Protein AF-A0A7V0IF83-F1 (afdb_monomer)

Mean predicted aligned error: 13.27 Å

Structure (mmCIF, N/CA/C/O backbone):
data_AF-A0A7V0IF83-F1
#
_entry.id   AF-A0A7V0IF83-F1
#
loop_
_atom_site.group_PDB
_atom_site.id
_atom_site.type_symbol
_atom_site.label_atom_id
_atom_site.label_alt_id
_atom_site.label_comp_id
_atom_site.label_asym_id
_atom_site.label_entity_id
_atom_site.label_seq_id
_atom_site.pdbx_PDB_ins_code
_atom_site.Cartn_x
_atom_site.Cartn_y
_atom_site.Cartn_z
_atom_site.occupancy
_atom_site.B_iso_or_equiv
_atom_site.auth_seq_id
_atom_site.auth_comp_id
_atom_site.auth_asym_id
_atom_site.auth_atom_id
_atom_site.pdbx_PDB_model_num
ATOM 1 N N . MET A 1 1 ? 9.544 -31.394 -18.512 1.00 28.53 1 MET A N 1
ATOM 2 C CA . MET A 1 1 ? 10.836 -30.844 -18.973 1.00 28.53 1 MET A CA 1
ATOM 3 C C . MET A 1 1 ? 10.888 -29.385 -18.530 1.00 28.53 1 MET A C 1
ATOM 5 O O . MET A 1 1 ? 10.180 -28.566 -19.096 1.00 28.53 1 MET A O 1
ATOM 9 N N . LYS A 1 2 ? 11.571 -29.088 -17.414 1.00 25.12 2 LYS A N 1
ATOM 10 C CA . LYS A 1 2 ? 11.711 -27.722 -16.884 1.00 25.12 2 LYS A CA 1
ATOM 11 C C . LYS A 1 2 ? 12.786 -27.019 -17.708 1.00 25.12 2 LYS A C 1
ATOM 13 O O . LYS A 1 2 ? 13.953 -27.377 -17.592 1.00 25.12 2 LYS A O 1
ATOM 18 N N . VAL A 1 3 ? 12.396 -26.066 -18.548 1.00 24.50 3 VAL A N 1
ATOM 19 C CA . VAL A 1 3 ? 13.350 -25.134 -19.155 1.00 24.50 3 VAL A CA 1
ATOM 20 C C . VAL A 1 3 ? 13.770 -24.184 -18.041 1.00 24.50 3 VAL A C 1
ATOM 22 O O . VAL A 1 3 ? 13.082 -23.216 -17.737 1.00 24.50 3 VAL A O 1
ATOM 25 N N . VAL A 1 4 ? 14.857 -24.526 -17.355 1.00 30.61 4 VAL A N 1
ATOM 26 C CA . VAL A 1 4 ? 15.566 -23.572 -16.509 1.00 30.61 4 VAL A CA 1
ATOM 27 C C . VAL A 1 4 ? 16.247 -22.622 -17.484 1.00 30.61 4 VAL A C 1
ATOM 29 O O . VAL A 1 4 ? 17.237 -22.991 -18.112 1.00 30.61 4 VAL A O 1
ATOM 32 N N . VAL A 1 5 ? 15.682 -21.428 -17.667 1.00 35.94 5 VAL A N 1
ATOM 33 C CA . VAL A 1 5 ? 16.400 -20.329 -18.315 1.00 35.94 5 VAL A CA 1
ATOM 34 C C . VAL A 1 5 ? 17.508 -19.938 -17.345 1.00 35.94 5 VAL A C 1
ATOM 36 O O . VAL A 1 5 ? 17.325 -19.102 -16.464 1.00 35.94 5 VAL A O 1
ATOM 39 N N . PHE A 1 6 ? 18.652 -20.611 -17.454 1.00 35.38 6 PHE A N 1
ATOM 40 C CA . PHE A 1 6 ? 19.892 -20.073 -16.930 1.00 35.38 6 PHE A CA 1
ATOM 41 C C . PHE A 1 6 ? 20.142 -18.785 -17.714 1.00 35.38 6 PHE A C 1
ATOM 43 O O . PHE A 1 6 ? 20.623 -18.820 -18.844 1.00 35.38 6 PHE A O 1
ATOM 50 N N . LEU A 1 7 ? 19.823 -17.641 -17.107 1.00 41.94 7 LEU A N 1
ATOM 51 C CA . LEU A 1 7 ? 20.503 -16.382 -17.396 1.00 41.94 7 LEU A CA 1
ATOM 52 C C . LEU A 1 7 ? 21.960 -16.558 -16.938 1.00 41.94 7 LEU A C 1
ATOM 54 O O . LEU A 1 7 ? 22.396 -16.025 -15.924 1.00 41.94 7 LEU A O 1
ATOM 58 N N . SER A 1 8 ? 22.702 -17.391 -17.670 1.00 36.06 8 SER A N 1
ATOM 59 C CA . SER A 1 8 ? 24.153 -17.416 -17.641 1.00 36.06 8 SER A CA 1
ATOM 60 C C . SER A 1 8 ? 24.598 -16.107 -18.274 1.00 36.06 8 SER A C 1
ATOM 62 O O . SER A 1 8 ? 24.817 -16.013 -19.479 1.00 36.06 8 SER A O 1
ATOM 64 N N . VAL A 1 9 ? 24.666 -15.057 -17.458 1.00 40.03 9 VAL A N 1
ATOM 65 C CA . VAL A 1 9 ? 25.383 -13.831 -17.801 1.00 40.03 9 VAL A CA 1
ATOM 66 C C . VAL A 1 9 ? 26.870 -14.144 -17.627 1.00 40.03 9 VAL A C 1
ATOM 68 O O . VAL A 1 9 ? 27.528 -13.674 -16.706 1.00 40.03 9 VAL A O 1
ATOM 71 N N . CYS A 1 10 ? 27.393 -15.017 -18.487 1.00 33.25 10 CYS A N 1
ATOM 72 C CA . CYS A 1 10 ? 28.823 -15.108 -18.721 1.00 33.25 10 CYS A CA 1
ATOM 73 C C . CYS A 1 10 ? 29.144 -14.113 -19.829 1.00 33.25 10 CYS A C 1
ATOM 75 O O . CYS A 1 10 ? 28.674 -14.235 -20.957 1.00 33.25 10 CYS A O 1
ATOM 77 N N . ALA A 1 11 ? 29.921 -13.100 -19.462 1.00 43.00 11 ALA A N 1
ATOM 78 C CA . ALA A 1 11 ? 30.483 -12.106 -20.352 1.00 43.00 11 ALA A CA 1
ATOM 79 C C . ALA A 1 11 ? 31.221 -12.769 -21.530 1.00 43.00 11 ALA A C 1
ATOM 81 O O . ALA A 1 11 ? 32.350 -13.224 -21.374 1.00 43.00 11 ALA A O 1
ATOM 82 N N . ALA A 1 12 ? 30.582 -12.813 -22.699 1.00 34.22 12 ALA A N 1
ATOM 83 C CA . ALA A 1 12 ? 31.220 -12.945 -24.006 1.00 34.22 12 ALA A CA 1
ATOM 84 C C . ALA A 1 12 ? 30.182 -12.629 -25.098 1.00 34.22 12 ALA A C 1
ATOM 86 O O . ALA A 1 12 ? 29.316 -13.446 -25.389 1.00 34.22 12 ALA A O 1
ATOM 87 N N . GLY A 1 13 ? 30.274 -11.434 -25.687 1.00 39.00 13 GLY A N 1
ATOM 88 C CA . GLY A 1 13 ? 29.457 -11.002 -26.826 1.00 39.00 13 GLY A CA 1
ATOM 89 C C . GLY A 1 13 ? 28.309 -10.073 -26.433 1.00 39.00 13 GLY A C 1
ATOM 90 O O . GLY A 1 13 ? 27.301 -10.499 -25.883 1.00 39.00 13 GLY A O 1
ATOM 91 N N . ALA A 1 14 ? 28.446 -8.783 -26.744 1.00 45.47 14 ALA A N 1
ATOM 92 C CA . ALA A 1 14 ? 27.400 -7.766 -26.614 1.00 45.47 14 ALA A CA 1
ATOM 93 C C . ALA A 1 14 ? 26.303 -7.926 -27.691 1.00 45.47 14 ALA A C 1
ATOM 95 O O . ALA A 1 14 ? 25.899 -6.951 -28.325 1.00 45.47 14 ALA A O 1
ATOM 96 N N . GLU A 1 15 ? 25.847 -9.153 -27.931 1.00 52.56 15 GLU A N 1
ATOM 97 C CA . GLU A 1 15 ? 24.862 -9.464 -28.960 1.00 52.56 15 GLU A CA 1
ATOM 98 C C . GLU A 1 15 ? 23.450 -9.360 -28.369 1.00 52.56 15 GLU A C 1
ATOM 100 O O . GLU A 1 15 ? 23.027 -10.171 -27.553 1.00 52.56 15 GLU A O 1
ATOM 105 N N . ASN A 1 16 ? 22.751 -8.287 -28.752 1.00 64.62 16 ASN A N 1
ATOM 106 C CA . ASN A 1 16 ? 21.296 -8.106 -28.701 1.00 64.62 16 ASN A CA 1
ATOM 107 C C . ASN A 1 16 ? 20.565 -8.690 -27.478 1.00 64.62 16 ASN A C 1
ATOM 109 O O . ASN A 1 16 ? 19.748 -9.603 -27.597 1.00 64.62 16 ASN A O 1
ATOM 113 N N . PHE A 1 17 ? 20.792 -8.104 -26.298 1.00 77.69 17 PHE A N 1
ATOM 114 C CA . PHE A 1 17 ? 19.953 -8.379 -25.132 1.00 77.69 17 PHE A CA 1
ATOM 115 C C . PHE A 1 17 ? 18.547 -7.794 -25.350 1.00 77.69 17 PHE A C 1
ATOM 117 O O . PHE A 1 17 ? 18.349 -6.578 -25.290 1.00 77.69 17 PHE A O 1
ATOM 124 N N . ALA A 1 18 ? 17.574 -8.664 -25.621 1.00 89.06 18 ALA A N 1
ATOM 125 C CA . ALA A 1 18 ? 16.168 -8.286 -25.673 1.00 89.06 18 ALA A CA 1
ATOM 126 C C . ALA A 1 18 ? 15.645 -8.044 -24.243 1.00 89.06 18 ALA A C 1
ATOM 128 O O . ALA A 1 18 ? 15.861 -8.896 -23.377 1.00 89.06 18 ALA A O 1
ATOM 129 N N . PRO A 1 19 ? 14.939 -6.931 -23.975 1.00 93.19 19 PRO A N 1
ATOM 130 C CA . PRO A 1 19 ? 14.326 -6.676 -22.679 1.00 93.19 19 PRO A CA 1
ATOM 131 C C . PRO A 1 19 ? 13.406 -7.819 -22.267 1.00 93.19 19 PRO A C 1
ATOM 133 O O . PRO A 1 19 ? 12.608 -8.304 -23.075 1.00 93.19 19 PRO A O 1
ATOM 136 N N . VAL A 1 20 ? 13.496 -8.211 -20.998 1.00 93.38 20 VAL A N 1
ATOM 137 C CA . VAL A 1 20 ? 12.692 -9.295 -20.427 1.00 93.38 20 VAL A CA 1
ATOM 138 C C . VAL A 1 20 ? 11.704 -8.723 -19.427 1.00 93.38 20 VAL A C 1
ATOM 140 O O . VAL A 1 20 ? 12.062 -7.948 -18.540 1.00 93.38 20 VAL A O 1
ATOM 143 N N . VAL A 1 21 ? 10.448 -9.129 -19.540 1.00 93.81 21 VAL A N 1
ATOM 144 C CA . VAL A 1 21 ? 9.395 -8.731 -18.612 1.00 93.81 21 VAL A CA 1
ATOM 145 C C . VAL A 1 21 ? 9.561 -9.477 -17.292 1.00 93.81 21 VAL A C 1
ATOM 147 O O . VAL A 1 21 ? 9.519 -10.703 -17.256 1.00 93.81 21 VAL A O 1
ATOM 150 N N . LEU A 1 22 ? 9.724 -8.748 -16.189 1.00 93.06 22 LEU A N 1
ATOM 151 C CA . LEU A 1 22 ? 9.813 -9.339 -14.851 1.00 93.06 22 LEU A CA 1
ATOM 152 C C . LEU A 1 22 ? 8.433 -9.453 -14.201 1.00 93.06 22 LEU A C 1
ATOM 154 O O . LEU A 1 22 ? 8.104 -10.484 -13.625 1.00 93.06 22 LEU A O 1
ATOM 158 N N . TYR A 1 23 ? 7.625 -8.397 -14.298 1.00 93.19 23 TYR A N 1
ATOM 159 C CA . TYR A 1 23 ? 6.313 -8.305 -13.658 1.00 93.19 23 TYR A CA 1
ATOM 160 C C . TYR A 1 23 ? 5.395 -7.377 -14.450 1.00 93.19 23 TYR A C 1
ATOM 162 O O . TYR A 1 23 ? 5.796 -6.252 -14.741 1.00 93.19 23 TYR A O 1
ATOM 170 N N . SER A 1 24 ? 4.187 -7.832 -14.792 1.00 92.75 24 SER A N 1
ATOM 171 C CA . SER A 1 24 ? 3.309 -7.155 -15.762 1.00 92.75 24 SER A CA 1
ATOM 172 C C . SER A 1 24 ? 1.817 -7.540 -15.665 1.00 92.75 24 SER A C 1
ATOM 174 O O . SER A 1 24 ? 1.199 -7.798 -16.696 1.00 92.75 24 SER A O 1
ATOM 176 N N . PRO A 1 25 ? 1.202 -7.600 -14.471 1.00 87.81 25 PRO A N 1
ATOM 177 C CA . PRO A 1 25 ? -0.124 -8.212 -14.282 1.00 87.81 25 PRO A CA 1
ATOM 178 C C . PRO A 1 25 ? -1.219 -7.636 -15.199 1.00 87.81 25 PRO A C 1
ATOM 180 O O . PRO A 1 25 ? -2.032 -8.390 -15.723 1.00 87.81 25 PRO A O 1
ATOM 183 N N . ASP A 1 26 ? -1.182 -6.323 -15.447 1.00 91.75 26 ASP A N 1
ATOM 184 C CA . ASP A 1 26 ? -2.190 -5.585 -16.218 1.00 91.75 26 ASP A CA 1
ATOM 185 C C . ASP A 1 26 ? -1.603 -4.893 -17.470 1.00 91.75 26 ASP A C 1
ATOM 187 O O . ASP A 1 26 ? -2.240 -4.011 -18.052 1.00 91.75 26 ASP A O 1
ATOM 191 N N . ALA A 1 27 ? -0.375 -5.228 -17.883 1.00 95.25 27 ALA A N 1
ATOM 192 C CA . ALA A 1 27 ? 0.264 -4.569 -19.024 1.00 95.25 27 ALA A CA 1
ATOM 193 C C . ALA A 1 27 ? -0.136 -5.211 -20.361 1.00 95.25 27 ALA A C 1
ATOM 195 O O . ALA A 1 27 ? -0.342 -6.424 -20.466 1.00 95.25 27 ALA A O 1
ATOM 196 N N . ARG A 1 28 ? -0.219 -4.389 -21.407 1.00 96.31 28 ARG A N 1
ATOM 197 C CA . ARG A 1 28 ? -0.543 -4.817 -22.772 1.00 96.31 28 ARG A CA 1
ATOM 198 C C . ARG A 1 28 ? 0.526 -4.356 -23.742 1.00 96.31 28 ARG A C 1
ATOM 200 O O . ARG A 1 28 ? 1.074 -3.268 -23.586 1.00 96.31 28 ARG A O 1
ATOM 207 N N . ILE A 1 29 ? 0.779 -5.182 -24.746 1.00 96.38 29 ILE A N 1
ATOM 208 C CA . ILE A 1 29 ? 1.692 -4.903 -25.849 1.00 96.38 29 ILE A CA 1
ATOM 209 C C . ILE A 1 29 ? 0.908 -4.888 -27.161 1.00 96.38 29 ILE A C 1
ATOM 211 O O . ILE A 1 29 ? 0.091 -5.778 -27.414 1.00 96.38 29 ILE A O 1
ATOM 215 N N . THR A 1 30 ? 1.168 -3.869 -27.972 1.00 95.06 30 THR A N 1
ATOM 216 C CA . THR A 1 30 ? 0.560 -3.630 -29.277 1.00 95.06 30 THR A CA 1
ATOM 217 C C . THR A 1 30 ? 1.652 -3.634 -30.340 1.00 95.06 30 THR A C 1
ATOM 219 O O . THR A 1 30 ? 2.610 -2.861 -30.262 1.00 95.06 30 THR A O 1
ATOM 222 N N . SER A 1 31 ? 1.508 -4.513 -31.331 1.00 90.25 31 SER A N 1
ATOM 223 C CA . SER A 1 31 ? 2.384 -4.600 -32.502 1.00 90.25 31 SER A CA 1
ATOM 224 C C . SER A 1 31 ? 1.523 -4.624 -33.764 1.00 90.25 31 SER A C 1
ATOM 226 O O . SER A 1 31 ? 0.763 -5.570 -33.990 1.00 90.25 31 SER A O 1
ATOM 228 N N . GLY A 1 32 ? 1.578 -3.545 -34.549 1.00 87.38 32 GLY A N 1
ATOM 229 C CA . GLY A 1 32 ? 0.638 -3.316 -35.648 1.00 87.38 32 GLY A CA 1
ATOM 230 C C . GLY A 1 32 ? -0.807 -3.267 -35.140 1.00 87.38 32 GLY A C 1
ATOM 231 O O . GLY A 1 32 ? -1.126 -2.498 -34.237 1.00 87.38 32 GLY A O 1
ATOM 232 N N . GLU A 1 33 ? -1.672 -4.117 -35.692 1.00 89.12 33 GLU A N 1
ATOM 233 C CA . GLU A 1 33 ? -3.087 -4.218 -35.297 1.00 89.12 33 GLU A CA 1
ATOM 234 C C . GLU A 1 33 ? -3.330 -5.176 -34.116 1.00 89.12 33 GLU A C 1
ATOM 236 O O . GLU A 1 33 ? -4.433 -5.246 -33.571 1.00 89.12 33 GLU A O 1
ATOM 241 N N . PHE A 1 34 ? -2.308 -5.921 -33.682 1.00 90.12 34 PHE A N 1
ATOM 242 C CA . PHE A 1 34 ? -2.457 -6.949 -32.658 1.00 90.12 34 PHE A CA 1
ATOM 243 C C . PHE A 1 34 ? -2.140 -6.399 -31.269 1.00 90.12 34 PHE A C 1
ATOM 245 O O . PHE A 1 34 ? -1.018 -5.976 -31.000 1.00 90.12 34 PHE A O 1
ATOM 252 N N . THR A 1 35 ? -3.118 -6.472 -30.362 1.00 94.75 35 THR A N 1
ATOM 253 C CA . THR A 1 35 ? -2.940 -6.177 -28.931 1.00 94.75 35 THR A CA 1
ATOM 254 C C . THR A 1 35 ? -3.058 -7.460 -28.117 1.00 94.75 35 THR A C 1
ATOM 256 O O . THR A 1 35 ? -4.049 -8.181 -28.239 1.00 94.75 35 THR A O 1
ATOM 259 N N . ARG A 1 36 ? -2.090 -7.734 -27.237 1.00 94.81 36 ARG A N 1
ATOM 260 C CA . ARG A 1 36 ? -2.132 -8.886 -26.319 1.00 94.81 36 ARG A CA 1
ATOM 261 C C . ARG A 1 36 ? -1.660 -8.513 -24.908 1.00 94.81 36 ARG A C 1
ATOM 263 O O . ARG A 1 36 ? -0.924 -7.535 -24.760 1.00 94.81 36 ARG A O 1
ATOM 270 N N . PRO A 1 37 ? -2.050 -9.263 -23.861 1.00 94.31 37 PRO A N 1
ATOM 271 C CA . PRO A 1 37 ? -1.442 -9.110 -22.543 1.00 94.31 37 PRO A CA 1
ATOM 272 C C . PRO A 1 37 ? 0.049 -9.466 -22.590 1.00 94.31 37 PRO A C 1
ATOM 274 O O . PRO A 1 37 ? 0.475 -10.334 -23.362 1.00 94.31 37 PRO A O 1
ATOM 277 N N . LEU A 1 38 ? 0.827 -8.779 -21.759 1.00 92.19 38 LEU A N 1
ATOM 278 C CA . LEU A 1 38 ? 2.257 -9.005 -21.598 1.00 92.19 38 LEU A CA 1
ATOM 279 C C . LEU A 1 38 ? 2.481 -9.899 -20.375 1.00 92.19 38 LEU A C 1
ATOM 281 O O . LEU A 1 38 ? 2.050 -9.549 -19.276 1.00 92.19 38 LEU A O 1
ATOM 285 N N . ALA A 1 39 ? 3.117 -11.056 -20.555 1.00 89.38 39 ALA A N 1
ATOM 286 C CA . ALA A 1 39 ? 3.324 -12.019 -19.476 1.00 89.38 39 ALA A CA 1
ATOM 287 C C . ALA A 1 39 ? 4.746 -11.926 -18.890 1.00 89.38 39 ALA A C 1
ATOM 289 O O . ALA A 1 39 ? 5.681 -11.545 -19.596 1.00 89.38 39 ALA A O 1
ATOM 290 N N . PRO A 1 40 ? 4.952 -12.321 -17.619 1.00 88.50 40 PRO A N 1
ATOM 291 C CA . PRO A 1 40 ? 6.292 -12.502 -17.072 1.00 88.50 40 PRO A CA 1
ATOM 292 C C . PRO A 1 40 ? 7.135 -13.456 -17.929 1.00 88.50 40 PRO A C 1
ATOM 294 O O . PRO A 1 40 ? 6.634 -14.465 -18.433 1.00 88.50 40 PRO A O 1
ATOM 297 N N . ALA A 1 41 ? 8.423 -13.137 -18.044 1.00 87.12 41 ALA A N 1
ATOM 298 C CA . ALA A 1 41 ? 9.416 -13.765 -18.913 1.00 87.12 41 ALA A CA 1
ATOM 299 C C . ALA A 1 41 ? 9.197 -13.585 -20.428 1.00 87.12 41 ALA A C 1
ATOM 301 O O . ALA A 1 41 ? 9.980 -14.131 -21.207 1.00 87.12 41 ALA A O 1
ATOM 302 N N . ASP A 1 42 ? 8.199 -12.807 -20.868 1.00 90.00 42 ASP A N 1
ATOM 303 C CA . ASP A 1 42 ? 8.121 -12.401 -22.273 1.00 90.00 42 ASP A CA 1
ATOM 304 C C . ASP A 1 42 ? 9.355 -11.561 -22.638 1.00 90.00 42 ASP A C 1
ATOM 306 O O . ASP A 1 42 ? 9.746 -10.645 -21.908 1.00 90.00 42 ASP A O 1
ATOM 310 N N . THR A 1 43 ? 9.960 -11.865 -23.784 1.00 91.81 43 THR A N 1
ATOM 311 C CA . THR A 1 43 ? 10.981 -11.025 -24.411 1.00 91.81 43 THR A CA 1
ATOM 312 C C . THR A 1 43 ? 10.321 -10.036 -25.360 1.00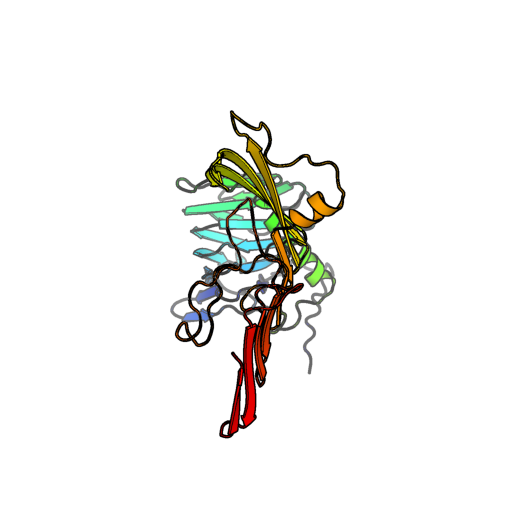 91.81 43 THR A C 1
ATOM 314 O O . THR A 1 43 ? 9.336 -10.353 -26.033 1.00 91.81 43 THR A O 1
ATOM 317 N N . ILE A 1 44 ? 10.867 -8.824 -25.431 1.00 90.12 44 ILE A N 1
ATOM 318 C CA . ILE A 1 44 ? 10.425 -7.817 -26.395 1.00 90.12 44 ILE A CA 1
ATOM 319 C C . ILE A 1 44 ? 11.455 -7.778 -27.523 1.00 90.12 44 ILE A C 1
ATOM 321 O O . ILE A 1 44 ? 12.542 -7.232 -27.351 1.00 90.12 44 ILE A O 1
ATOM 325 N N . SER A 1 45 ? 11.143 -8.431 -28.645 1.00 80.62 45 SER A N 1
ATOM 326 C CA . SER A 1 45 ? 12.063 -8.601 -29.781 1.00 80.62 45 SER A CA 1
ATOM 327 C C . SER A 1 45 ? 11.900 -7.542 -30.870 1.00 80.62 45 SER A C 1
ATOM 329 O O . SER A 1 45 ? 12.872 -7.224 -31.553 1.00 80.62 45 SER A O 1
ATOM 331 N N . ASP A 1 46 ? 10.702 -6.970 -30.991 1.00 81.25 46 ASP A N 1
ATOM 332 C CA . ASP A 1 46 ? 10.324 -6.057 -32.069 1.00 81.25 46 ASP A CA 1
ATOM 333 C C . ASP A 1 46 ? 9.898 -4.692 -31.526 1.00 81.25 46 ASP A C 1
ATOM 335 O O . ASP A 1 46 ? 9.635 -4.526 -30.331 1.00 81.25 46 ASP A O 1
ATOM 339 N N . SER A 1 47 ? 9.811 -3.706 -32.422 1.00 85.88 47 SER A N 1
ATOM 340 C CA . SER A 1 47 ? 9.225 -2.407 -32.108 1.00 85.88 47 SER A CA 1
ATOM 341 C C . SER A 1 47 ? 7.771 -2.584 -31.684 1.00 85.88 47 SER A C 1
ATOM 343 O O . SER A 1 47 ? 6.930 -2.973 -32.496 1.00 85.88 47 SER A O 1
ATOM 345 N N . ALA A 1 48 ? 7.476 -2.294 -30.423 1.00 90.88 48 ALA A N 1
ATOM 346 C CA . ALA A 1 48 ? 6.140 -2.457 -29.878 1.00 90.88 48 ALA A CA 1
ATOM 347 C C . ALA A 1 48 ? 5.782 -1.307 -28.945 1.00 90.88 48 ALA A C 1
ATOM 349 O O . ALA A 1 48 ? 6.625 -0.813 -28.189 1.00 90.88 48 ALA A O 1
ATOM 350 N N . GLN A 1 49 ? 4.512 -0.913 -28.989 1.00 96.56 49 GLN A N 1
ATOM 351 C CA . GLN A 1 49 ? 3.937 0.023 -28.036 1.00 96.56 49 GLN A CA 1
ATOM 352 C C . GLN A 1 49 ? 3.385 -0.763 -26.850 1.00 96.56 49 GLN A C 1
ATOM 354 O O . GLN A 1 49 ? 2.690 -1.763 -27.015 1.00 96.56 49 GLN A O 1
ATOM 359 N N . ILE A 1 50 ? 3.707 -0.328 -25.641 1.00 97.50 50 ILE A N 1
ATOM 360 C CA . ILE A 1 50 ? 3.335 -0.983 -24.395 1.00 97.50 50 ILE A CA 1
ATOM 361 C C . ILE A 1 50 ? 2.572 0.021 -23.540 1.00 97.50 50 ILE A C 1
ATOM 363 O O . ILE A 1 50 ? 2.946 1.190 -23.444 1.00 97.50 50 ILE A O 1
ATOM 367 N N . SER A 1 51 ? 1.499 -0.449 -22.912 1.00 97.25 51 SER A N 1
ATOM 368 C CA . SER A 1 51 ? 0.703 0.324 -21.960 1.00 97.25 51 SER A CA 1
ATOM 369 C C . SER A 1 51 ? 0.568 -0.437 -20.647 1.00 97.25 51 SER A C 1
ATOM 371 O O . SER A 1 51 ? 0.323 -1.648 -20.636 1.00 97.25 51 SER A O 1
ATOM 373 N N . THR A 1 52 ? 0.744 0.258 -19.526 1.00 96.50 52 THR A N 1
ATOM 374 C CA . THR A 1 52 ? 0.494 -0.299 -18.194 1.00 96.50 52 THR A CA 1
ATOM 375 C C . THR A 1 52 ? -0.936 0.016 -17.754 1.00 96.50 52 THR A C 1
ATOM 377 O O . THR A 1 52 ? -1.435 1.123 -17.953 1.00 96.50 52 THR A O 1
ATOM 380 N N . GLY A 1 53 ? -1.618 -0.968 -17.164 1.00 93.56 53 GLY A N 1
ATOM 381 C CA . GLY A 1 53 ? -2.965 -0.800 -16.622 1.00 93.56 53 GLY A CA 1
ATOM 382 C C . GLY A 1 53 ? -2.964 -0.232 -15.201 1.00 93.56 53 GLY A C 1
ATOM 383 O O . GLY A 1 53 ? -2.412 0.839 -14.939 1.00 93.56 53 GLY A O 1
ATOM 384 N N . ARG A 1 54 ? -3.610 -0.948 -14.271 1.00 91.94 54 ARG A N 1
ATOM 385 C CA . ARG A 1 54 ? -3.771 -0.513 -12.868 1.00 91.94 54 ARG A CA 1
ATOM 386 C C . ARG A 1 54 ? -2.559 -0.791 -11.988 1.00 91.94 54 ARG A C 1
ATOM 388 O O . ARG A 1 54 ? -2.480 -0.252 -10.890 1.00 91.94 54 ARG A O 1
ATOM 395 N N . ASP A 1 55 ? -1.626 -1.583 -12.490 1.00 90.62 55 ASP A N 1
ATOM 396 C CA . ASP A 1 55 ? -0.413 -1.990 -11.798 1.00 90.62 55 ASP A CA 1
ATOM 397 C C . ASP A 1 55 ? 0.839 -1.527 -12.545 1.00 90.62 55 ASP A C 1
ATOM 399 O O . ASP A 1 55 ? 0.801 -1.126 -13.713 1.00 90.62 55 ASP A O 1
ATOM 403 N N . LYS A 1 56 ? 1.969 -1.579 -11.840 1.00 95.00 56 LYS A N 1
ATOM 404 C CA . LYS A 1 56 ? 3.284 -1.274 -12.404 1.00 95.00 56 LYS A CA 1
ATOM 405 C C . LYS A 1 56 ? 3.765 -2.387 -13.334 1.00 95.00 56 LYS A C 1
ATOM 407 O O . LYS A 1 56 ? 3.391 -3.548 -13.183 1.00 95.00 56 LYS A O 1
ATOM 412 N N . LEU A 1 57 ? 4.675 -2.024 -14.230 1.00 96.06 57 LEU A N 1
ATOM 413 C CA . LEU A 1 57 ? 5.449 -2.947 -15.057 1.00 96.06 57 LEU A CA 1
ATOM 414 C C . LEU A 1 57 ? 6.926 -2.849 -14.671 1.00 96.06 57 LEU A C 1
ATOM 416 O O . LEU A 1 57 ? 7.444 -1.745 -14.518 1.00 96.06 57 LEU A O 1
ATOM 420 N N . TYR A 1 58 ? 7.607 -3.986 -14.563 1.00 97.06 58 TYR A N 1
ATOM 421 C CA . TYR A 1 58 ? 9.059 -4.041 -14.393 1.00 97.06 58 TYR A CA 1
ATOM 422 C C . TYR A 1 58 ? 9.689 -4.814 -15.547 1.00 97.06 58 TYR A C 1
ATOM 424 O O . TYR A 1 58 ? 9.305 -5.956 -15.813 1.00 97.06 58 TYR A O 1
ATOM 432 N N . LEU A 1 59 ? 10.669 -4.201 -16.208 1.00 95.94 59 LEU A N 1
ATOM 433 C CA . LEU A 1 59 ? 11.459 -4.800 -17.280 1.00 95.94 59 LEU A CA 1
ATOM 434 C C . LEU A 1 59 ? 12.918 -4.910 -16.846 1.00 95.94 59 LEU A C 1
ATOM 436 O O . LEU A 1 59 ? 13.489 -3.945 -16.344 1.00 95.94 59 LEU A O 1
ATOM 440 N N . LEU A 1 60 ? 13.544 -6.054 -17.094 1.00 95.38 60 LEU A N 1
ATOM 441 C CA . LEU A 1 60 ? 14.995 -6.168 -17.114 1.00 95.38 60 LEU A CA 1
ATOM 442 C C . LEU A 1 60 ? 15.465 -5.674 -18.481 1.00 95.38 60 LEU A C 1
ATOM 444 O O . LEU A 1 60 ? 15.292 -6.370 -19.480 1.00 95.38 60 LEU A O 1
ATOM 448 N N . ALA A 1 61 ? 15.997 -4.454 -18.530 1.00 93.94 61 ALA A N 1
ATOM 449 C CA . ALA A 1 61 ? 16.421 -3.830 -19.780 1.00 93.94 61 ALA A CA 1
ATOM 450 C C . ALA A 1 61 ? 17.773 -4.370 -20.245 1.00 93.94 61 ALA A C 1
ATOM 452 O O . ALA A 1 61 ? 17.926 -4.664 -21.425 1.00 93.94 61 ALA A O 1
ATOM 453 N N . CYS A 1 62 ? 18.711 -4.521 -19.307 1.00 91.38 62 CYS A N 1
ATOM 454 C CA . CYS A 1 62 ? 20.048 -5.082 -19.489 1.00 91.38 62 CYS A CA 1
ATOM 455 C C . CYS A 1 62 ? 20.513 -5.733 -18.177 1.00 91.38 62 CYS A C 1
ATOM 457 O O . CYS A 1 62 ? 19.912 -5.474 -17.127 1.00 91.38 62 CYS A O 1
ATOM 459 N N . PRO A 1 63 ? 21.584 -6.551 -18.185 1.00 89.75 63 PRO A N 1
ATOM 460 C CA . PRO A 1 63 ? 22.191 -7.033 -16.949 1.00 89.75 63 PRO A CA 1
ATOM 461 C C . PRO A 1 63 ? 22.467 -5.870 -15.986 1.00 89.75 63 PRO A C 1
ATOM 463 O O . PRO A 1 63 ? 23.122 -4.902 -16.348 1.00 89.75 63 PRO A O 1
ATOM 466 N N . GLY A 1 64 ? 21.912 -5.942 -14.774 1.00 92.62 64 GLY A N 1
ATOM 467 C CA . GLY A 1 64 ? 22.076 -4.897 -13.758 1.00 92.62 64 GLY A CA 1
ATOM 468 C C . GLY A 1 64 ? 21.176 -3.662 -13.906 1.00 92.62 64 GLY A C 1
ATOM 469 O O . GLY A 1 64 ? 21.272 -2.774 -13.062 1.00 92.62 64 GLY A O 1
ATOM 470 N N . GLN A 1 65 ? 20.275 -3.605 -14.897 1.00 95.56 65 GLN A N 1
ATOM 471 C CA . GLN A 1 65 ? 19.383 -2.459 -15.118 1.00 95.56 65 GLN A CA 1
ATOM 472 C C . GLN A 1 65 ? 17.913 -2.881 -15.219 1.00 95.56 65 GLN A C 1
ATOM 474 O O . GLN A 1 65 ? 17.505 -3.569 -16.158 1.00 95.56 65 GLN A O 1
ATOM 479 N N . ILE A 1 66 ? 17.102 -2.424 -14.263 1.00 97.38 66 ILE A N 1
ATOM 480 C CA . ILE A 1 66 ? 15.652 -2.633 -14.239 1.00 97.38 66 ILE A CA 1
ATOM 481 C C . ILE A 1 66 ? 14.949 -1.303 -14.516 1.00 97.38 66 ILE A C 1
ATOM 483 O O . ILE A 1 66 ? 15.262 -0.276 -13.914 1.00 97.38 66 ILE A O 1
ATOM 487 N N . LEU A 1 67 ? 13.961 -1.338 -15.403 1.00 97.81 67 LEU A N 1
ATOM 488 C CA . LEU A 1 67 ? 13.067 -0.224 -15.688 1.00 97.81 67 LEU A CA 1
ATOM 489 C C . LEU A 1 67 ? 11.703 -0.496 -15.059 1.00 97.81 67 LEU A C 1
ATOM 491 O O . LEU A 1 67 ? 11.063 -1.505 -15.349 1.00 97.81 67 LEU A O 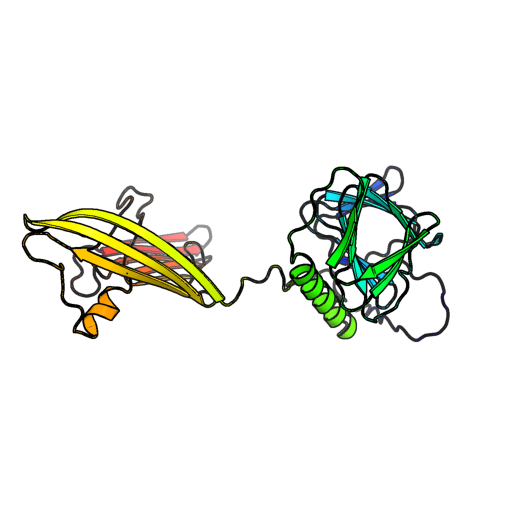1
ATOM 495 N N . GLU A 1 68 ? 11.266 0.408 -14.193 1.00 97.88 68 GLU A N 1
ATOM 496 C CA . GLU A 1 68 ? 9.937 0.414 -13.588 1.00 97.88 68 GLU A CA 1
ATOM 497 C C . GLU A 1 68 ? 9.058 1.426 -14.324 1.00 97.88 68 GLU A C 1
ATOM 499 O O . GLU A 1 68 ? 9.393 2.604 -14.394 1.00 97.88 68 GLU A O 1
ATOM 504 N N . PHE A 1 69 ? 7.899 1.003 -14.811 1.00 97.38 69 PHE A N 1
ATOM 505 C CA . PHE A 1 69 ? 6.896 1.882 -15.403 1.00 97.38 69 PHE A CA 1
ATOM 506 C C . PHE A 1 69 ? 5.688 1.948 -14.473 1.00 97.38 69 PHE A C 1
ATOM 508 O O . PHE A 1 69 ? 5.138 0.922 -14.062 1.00 97.38 69 PHE A O 1
ATOM 515 N N . SER A 1 70 ? 5.287 3.167 -14.114 1.00 95.12 70 SER A N 1
ATOM 516 C CA . SER A 1 70 ? 4.142 3.404 -13.227 1.00 95.12 70 SER A CA 1
ATOM 517 C C . SER A 1 70 ? 2.823 3.048 -13.916 1.00 95.12 70 SER A C 1
ATOM 519 O O . SER A 1 70 ? 2.783 2.831 -15.123 1.00 95.12 70 SER A O 1
ATOM 521 N N . THR A 1 71 ? 1.728 3.007 -13.164 1.00 93.94 71 THR A N 1
ATOM 522 C CA . THR A 1 71 ? 0.367 2.760 -13.673 1.00 93.94 71 THR A CA 1
ATOM 523 C C . THR A 1 71 ? -0.036 3.777 -14.750 1.00 93.94 71 THR A C 1
ATOM 525 O O . THR A 1 71 ? 0.243 4.965 -14.575 1.00 93.94 71 THR A O 1
ATOM 528 N N . GLY A 1 72 ? -0.709 3.350 -15.822 1.00 94.44 72 GLY A N 1
ATOM 529 C CA . GLY A 1 72 ? -1.160 4.231 -16.912 1.00 94.44 72 GLY A CA 1
ATOM 530 C C . GLY A 1 72 ? -0.048 4.810 -17.802 1.00 94.44 72 GLY A C 1
ATOM 531 O O . GLY A 1 72 ? -0.285 5.771 -18.533 1.00 94.44 72 GLY A O 1
ATOM 532 N N . THR A 1 73 ? 1.164 4.263 -17.731 1.00 96.12 73 THR A N 1
ATOM 533 C CA . THR A 1 73 ? 2.312 4.676 -18.550 1.00 96.12 73 THR A CA 1
ATOM 534 C C . THR A 1 73 ? 2.219 4.042 -19.933 1.00 96.12 73 THR A C 1
ATOM 536 O O . THR A 1 73 ? 1.933 2.850 -20.047 1.00 96.12 73 THR A O 1
ATOM 539 N N . GLU A 1 74 ? 2.497 4.821 -20.978 1.00 97.38 74 GLU A N 1
ATOM 540 C CA . GLU A 1 74 ? 2.610 4.325 -22.352 1.00 97.38 74 GLU A CA 1
ATOM 541 C C . GLU A 1 74 ? 3.965 4.677 -22.935 1.00 97.38 74 GLU A C 1
ATOM 543 O O . GLU A 1 74 ? 4.450 5.806 -22.812 1.00 97.38 74 GLU A O 1
ATOM 548 N N . PHE A 1 75 ? 4.570 3.699 -23.589 1.00 97.38 75 PHE A N 1
ATOM 549 C CA . PHE A 1 75 ? 5.884 3.842 -24.186 1.00 97.38 75 PHE A CA 1
ATOM 550 C C . PHE A 1 75 ? 6.039 2.898 -25.372 1.00 97.38 75 PHE A C 1
ATOM 552 O O . PHE A 1 75 ? 5.345 1.892 -25.474 1.00 97.38 75 PHE A O 1
ATOM 559 N N . ALA A 1 76 ? 6.967 3.215 -26.261 1.00 96.94 76 ALA A N 1
ATOM 560 C CA . ALA A 1 76 ? 7.424 2.319 -27.309 1.00 96.94 76 ALA A CA 1
ATOM 561 C C . ALA A 1 76 ? 8.873 1.924 -27.034 1.00 96.94 76 ALA A C 1
ATOM 563 O O . ALA A 1 76 ? 9.678 2.754 -26.607 1.00 96.94 76 ALA A O 1
ATOM 564 N N . ILE A 1 77 ? 9.211 0.664 -27.281 1.00 95.50 77 ILE A N 1
ATOM 565 C CA . ILE A 1 77 ? 10.580 0.167 -27.148 1.00 95.50 77 ILE A CA 1
ATOM 566 C C . ILE A 1 77 ? 11.074 -0.353 -28.490 1.00 95.50 77 ILE A C 1
ATOM 568 O O . ILE A 1 77 ? 10.357 -1.052 -29.201 1.00 95.50 77 ILE A O 1
ATOM 572 N N . TYR A 1 78 ? 12.309 0.005 -28.822 1.00 94.69 78 TYR A N 1
ATOM 573 C CA . TYR A 1 78 ? 12.995 -0.364 -30.053 1.00 94.69 78 TYR A CA 1
ATOM 574 C C . TYR A 1 78 ? 14.291 -1.094 -29.669 1.00 94.69 78 TYR A C 1
ATOM 576 O O . TYR A 1 78 ? 15.340 -0.451 -29.562 1.00 94.69 78 TYR A O 1
ATOM 584 N N . PRO A 1 79 ? 14.242 -2.420 -29.424 1.00 91.25 79 PRO A N 1
ATOM 585 C CA . PRO A 1 79 ? 15.383 -3.187 -28.915 1.00 91.25 79 PRO A CA 1
ATOM 586 C C . PRO A 1 79 ? 16.635 -3.071 -29.796 1.00 91.25 79 PRO A C 1
ATOM 588 O O . PRO A 1 79 ? 17.721 -2.794 -29.294 1.00 91.25 79 PRO A O 1
ATOM 591 N N . GLN A 1 80 ? 16.471 -3.181 -31.120 1.00 89.06 80 GLN A N 1
ATOM 592 C CA . GLN A 1 80 ? 17.573 -3.085 -32.091 1.00 89.06 80 GLN A CA 1
ATOM 593 C C . GLN A 1 80 ? 18.241 -1.702 -32.091 1.00 89.06 80 GLN A C 1
ATOM 595 O O . GLN A 1 80 ? 19.458 -1.589 -32.191 1.00 89.06 80 GLN A O 1
ATOM 600 N N . GLY A 1 81 ? 17.445 -0.639 -31.938 1.00 90.50 81 GLY A N 1
ATOM 601 C CA . GLY A 1 81 ? 17.939 0.737 -31.855 1.00 90.50 81 GLY A CA 1
ATOM 602 C C . GLY A 1 81 ? 18.371 1.158 -30.451 1.00 90.50 81 GLY A C 1
ATOM 603 O O . GLY A 1 81 ? 18.772 2.306 -30.277 1.00 90.50 81 GLY A O 1
ATOM 604 N N . ARG A 1 82 ? 18.243 0.268 -29.452 1.00 92.38 82 ARG A N 1
ATOM 605 C CA . ARG A 1 82 ? 18.425 0.555 -28.020 1.00 92.38 82 ARG A CA 1
ATOM 606 C C . ARG A 1 82 ? 17.780 1.873 -27.608 1.00 92.38 82 ARG A C 1
ATOM 608 O O . ARG A 1 82 ? 18.401 2.716 -26.969 1.00 92.38 82 ARG A O 1
ATOM 615 N N . LYS A 1 83 ? 16.523 2.052 -28.003 1.00 95.56 83 LYS A N 1
ATOM 616 C CA . LYS A 1 83 ? 15.776 3.288 -27.788 1.00 95.56 83 LYS A CA 1
ATOM 617 C C . LYS A 1 83 ? 14.429 3.007 -27.133 1.00 95.56 83 LYS A C 1
ATOM 619 O O . LYS A 1 83 ? 13.751 2.046 -27.496 1.00 95.56 83 LYS A O 1
ATOM 624 N N . ILE A 1 84 ? 14.038 3.850 -26.184 1.00 97.12 84 ILE A N 1
ATOM 625 C CA . ILE A 1 84 ? 12.706 3.865 -25.573 1.00 97.12 84 ILE A CA 1
ATOM 626 C C . ILE A 1 84 ? 12.103 5.248 -25.791 1.00 97.12 84 ILE A C 1
ATOM 628 O O . ILE A 1 84 ? 12.696 6.254 -25.412 1.00 97.12 84 ILE A O 1
ATOM 632 N N . THR A 1 85 ? 10.910 5.297 -26.371 1.00 97.06 85 THR A N 1
ATOM 633 C CA . THR A 1 85 ? 10.129 6.528 -26.501 1.00 97.06 85 THR A CA 1
ATOM 634 C C . THR A 1 85 ? 9.017 6.507 -25.459 1.00 97.06 85 THR A C 1
ATOM 636 O O . THR A 1 85 ? 8.117 5.672 -25.524 1.00 97.06 85 THR A O 1
ATOM 639 N N . LEU A 1 86 ? 9.077 7.408 -24.482 1.00 96.19 86 LEU A N 1
ATOM 640 C CA . LEU A 1 86 ? 8.061 7.579 -23.448 1.00 96.19 86 LEU A CA 1
ATOM 641 C C . LEU A 1 86 ? 6.997 8.558 -23.944 1.00 96.19 86 LEU A C 1
ATOM 643 O O . LEU A 1 86 ? 7.260 9.753 -24.060 1.00 96.19 86 LEU A O 1
ATOM 647 N N . LEU A 1 87 ? 5.800 8.040 -24.216 1.00 95.06 87 LEU A N 1
ATOM 648 C CA . LEU A 1 87 ? 4.680 8.826 -24.733 1.00 95.06 87 LEU A CA 1
ATOM 649 C C . LEU A 1 87 ? 3.964 9.546 -23.588 1.00 95.06 87 LEU A C 1
ATOM 651 O O . LEU A 1 87 ? 3.755 10.756 -23.639 1.00 95.06 87 LEU A O 1
ATOM 655 N N . ARG A 1 88 ? 3.628 8.804 -22.521 1.00 94.31 88 ARG A N 1
ATOM 656 C CA . ARG A 1 88 ? 3.007 9.358 -21.309 1.00 94.31 88 ARG A CA 1
ATOM 657 C C . ARG A 1 88 ? 3.332 8.564 -20.055 1.00 94.31 88 ARG A C 1
ATOM 659 O O . ARG A 1 88 ? 3.580 7.364 -20.129 1.00 94.31 88 ARG A O 1
ATOM 666 N N . GLY A 1 89 ? 3.229 9.206 -18.893 1.00 93.94 89 GLY A N 1
ATOM 667 C CA . GLY A 1 89 ? 3.330 8.552 -17.587 1.00 93.94 89 GLY A CA 1
ATOM 668 C C . GLY A 1 89 ? 4.704 8.692 -16.941 1.00 93.94 89 GLY A C 1
ATOM 669 O O . GLY A 1 89 ? 5.319 9.756 -16.982 1.00 93.94 89 GLY A O 1
ATOM 670 N N . THR A 1 90 ? 5.170 7.648 -16.256 1.00 95.38 90 THR A N 1
ATOM 671 C CA . THR A 1 90 ? 6.414 7.714 -15.477 1.00 95.38 90 THR A CA 1
ATOM 672 C C . THR A 1 90 ? 7.239 6.449 -15.621 1.00 95.38 90 THR A C 1
ATOM 674 O O . THR A 1 90 ? 6.754 5.353 -15.333 1.00 95.38 90 THR A O 1
ATOM 677 N N . MET A 1 91 ? 8.519 6.633 -15.938 1.00 97.19 91 MET A N 1
ATOM 678 C CA . MET A 1 91 ? 9.547 5.603 -15.882 1.00 97.19 91 MET A CA 1
ATOM 679 C C . MET A 1 91 ? 10.532 5.890 -14.741 1.00 97.19 91 MET A C 1
ATOM 681 O O . MET A 1 91 ? 11.015 7.011 -14.591 1.00 97.19 91 MET A O 1
ATOM 685 N N . THR A 1 92 ? 10.866 4.870 -13.958 1.00 97.62 92 THR A N 1
ATOM 686 C CA . THR A 1 92 ? 11.900 4.907 -12.924 1.00 97.62 92 THR A CA 1
ATOM 687 C C . THR A 1 92 ? 13.011 3.924 -13.272 1.00 97.62 92 THR A C 1
ATOM 689 O O . THR A 1 92 ? 12.757 2.751 -13.545 1.00 97.62 92 THR A O 1
ATOM 692 N N . ILE A 1 93 ? 14.249 4.400 -13.225 1.00 97.50 93 ILE A N 1
ATOM 693 C CA . ILE A 1 93 ? 15.454 3.626 -13.503 1.00 97.50 93 ILE A CA 1
ATOM 694 C C . ILE A 1 93 ? 16.020 3.068 -12.195 1.00 97.50 93 ILE A C 1
ATOM 696 O O . ILE A 1 93 ? 16.179 3.792 -11.203 1.00 97.50 93 ILE A O 1
ATOM 700 N N . HIS A 1 94 ? 16.368 1.784 -12.231 1.00 97.25 94 HIS A N 1
ATOM 701 C CA . HIS A 1 94 ? 17.069 1.067 -11.174 1.00 97.25 94 HIS A CA 1
ATOM 702 C C . HIS A 1 94 ? 18.348 0.452 -11.734 1.00 97.25 94 HIS A C 1
ATOM 704 O O . HIS A 1 94 ? 18.296 -0.350 -12.664 1.00 97.25 94 HIS A O 1
ATOM 710 N N . THR A 1 95 ? 19.485 0.784 -11.137 1.00 95.88 95 THR A N 1
ATOM 711 C CA . THR A 1 95 ? 20.781 0.156 -11.421 1.00 95.88 95 THR A CA 1
ATOM 712 C C . THR A 1 95 ? 21.254 -0.666 -10.226 1.00 95.88 95 THR A C 1
ATOM 714 O O . THR A 1 95 ? 20.929 -0.350 -9.073 1.00 95.88 95 THR A O 1
ATOM 717 N N . ARG A 1 96 ? 22.003 -1.737 -10.506 1.00 90.12 96 ARG A N 1
ATOM 718 C CA . ARG A 1 96 ? 22.707 -2.547 -9.503 1.00 90.12 96 ARG A CA 1
ATOM 719 C C . ARG A 1 96 ? 24.038 -1.912 -9.104 1.00 90.12 96 ARG A C 1
ATOM 721 O O . ARG A 1 96 ? 24.356 -1.880 -7.919 1.00 90.12 96 ARG A O 1
ATOM 728 N N . GLU A 1 97 ? 24.779 -1.411 -10.088 1.00 82.62 97 GLU A N 1
ATOM 729 C CA . GLU A 1 97 ? 26.098 -0.791 -9.926 1.00 82.62 97 GLU A CA 1
ATOM 730 C C . GLU A 1 97 ? 26.007 0.737 -10.075 1.00 82.62 97 GLU A C 1
ATOM 732 O O . GLU A 1 97 ? 25.116 1.267 -10.749 1.00 82.62 97 GLU A O 1
ATOM 737 N N . GLU A 1 98 ? 26.900 1.459 -9.396 1.00 78.31 98 GLU A N 1
ATOM 738 C CA . GLU A 1 98 ? 26.964 2.923 -9.445 1.00 78.31 98 GLU A CA 1
ATOM 739 C C . GLU A 1 98 ? 27.791 3.399 -10.646 1.00 78.31 98 GLU A C 1
ATOM 741 O O . GLU A 1 98 ? 28.812 2.804 -10.980 1.00 78.31 98 GLU A O 1
ATOM 746 N N . GLY A 1 99 ? 27.391 4.514 -11.267 1.00 74.06 99 GLY A N 1
ATOM 747 C CA . GLY A 1 99 ? 28.146 5.127 -12.365 1.00 74.06 99 GLY A CA 1
ATOM 748 C C . GLY A 1 99 ? 27.913 4.492 -13.737 1.00 74.06 99 GLY A C 1
ATOM 749 O O . GLY A 1 99 ? 28.596 4.855 -14.692 1.00 74.06 99 GLY A O 1
ATOM 750 N N . ASP A 1 100 ? 26.943 3.586 -13.846 1.00 80.94 100 ASP A N 1
ATOM 751 C CA . ASP A 1 100 ? 26.586 2.934 -15.102 1.00 80.94 100 ASP A CA 1
ATOM 752 C C . ASP A 1 100 ? 25.880 3.903 -16.077 1.00 80.94 100 ASP A C 1
ATOM 754 O O . ASP A 1 100 ? 25.333 4.944 -15.691 1.00 80.94 100 ASP A O 1
ATOM 758 N N . THR A 1 101 ? 25.892 3.568 -17.366 1.00 92.44 101 THR A N 1
ATOM 759 C CA . THR A 1 101 ? 25.131 4.273 -18.405 1.00 92.44 101 THR A CA 1
ATOM 760 C C . THR A 1 101 ? 23.898 3.456 -18.747 1.00 92.44 101 THR A C 1
ATOM 762 O O . THR A 1 101 ? 24.008 2.268 -19.050 1.00 92.44 101 THR A O 1
ATOM 765 N N . LEU A 1 102 ? 22.716 4.077 -18.738 1.00 94.94 102 LEU A N 1
ATOM 766 C CA . LEU A 1 102 ? 21.492 3.394 -19.144 1.00 94.94 102 LEU A CA 1
ATOM 767 C C . LEU A 1 102 ? 21.673 2.825 -20.555 1.00 94.94 102 LEU A C 1
ATOM 769 O O . LEU A 1 102 ? 22.048 3.540 -21.485 1.00 94.94 102 LEU A O 1
ATOM 773 N N . CYS A 1 103 ? 21.394 1.535 -20.719 1.00 94.00 103 CYS A N 1
ATOM 774 C CA . CYS A 1 103 ? 21.683 0.846 -21.970 1.00 94.00 103 CYS A CA 1
ATOM 775 C C . CYS A 1 103 ? 20.733 1.215 -23.120 1.00 94.00 103 CYS A C 1
ATOM 777 O O . CYS A 1 103 ? 21.010 0.865 -24.268 1.00 94.00 103 CYS A O 1
ATOM 779 N N . TYR A 1 104 ? 19.653 1.941 -22.815 1.00 95.31 104 TYR A N 1
ATOM 780 C CA . TYR A 1 104 ? 18.720 2.526 -23.772 1.00 95.31 104 TYR A CA 1
ATOM 781 C C . TYR A 1 104 ? 18.842 4.053 -23.786 1.00 95.31 104 TYR A C 1
ATOM 783 O O . TYR A 1 104 ? 18.915 4.685 -22.732 1.00 95.31 104 TYR A O 1
ATOM 791 N N . SER A 1 105 ? 18.807 4.656 -24.974 1.00 96.56 105 SER A N 1
ATOM 792 C CA . SER A 1 105 ? 18.507 6.079 -25.118 1.00 96.56 105 SER A CA 1
ATOM 793 C C . SER A 1 105 ? 17.013 6.325 -24.934 1.00 96.56 105 SER A C 1
ATOM 795 O O . SER A 1 105 ? 16.178 5.471 -25.244 1.00 96.56 105 SER A O 1
ATOM 797 N N . LEU A 1 106 ? 16.674 7.501 -24.417 1.00 97.06 106 LEU A N 1
ATOM 798 C CA . LEU A 1 106 ? 15.306 7.903 -24.141 1.00 97.06 106 LEU A CA 1
ATOM 799 C C . LEU A 1 106 ? 14.890 9.051 -25.053 1.00 97.06 106 LEU A C 1
ATOM 801 O O . LEU A 1 106 ? 15.607 10.036 -25.206 1.00 97.06 106 LEU A O 1
ATOM 805 N N . GLU A 1 107 ? 13.684 8.953 -25.588 1.00 96.00 107 GLU A N 1
ATOM 806 C CA . GLU A 1 107 ? 12.926 10.100 -26.075 1.00 96.00 107 GLU A CA 1
ATOM 807 C C . GLU A 1 107 ? 11.741 10.315 -25.151 1.00 96.00 107 GLU A C 1
ATOM 809 O O . GLU A 1 107 ? 11.007 9.376 -24.845 1.00 96.00 107 GLU A O 1
ATOM 814 N N . ILE A 1 108 ? 11.579 11.543 -24.676 1.00 93.69 108 ILE A N 1
ATOM 815 C CA . ILE A 1 108 ? 10.537 11.907 -23.723 1.00 93.69 108 ILE A CA 1
ATOM 816 C C . ILE A 1 108 ? 9.611 12.879 -24.441 1.00 93.69 108 ILE A C 1
ATOM 818 O O . ILE A 1 108 ? 10.035 13.984 -24.771 1.00 93.69 108 ILE A O 1
ATOM 822 N N . ASP A 1 109 ? 8.379 12.446 -24.694 1.00 90.19 109 ASP A N 1
ATOM 823 C CA . ASP A 1 109 ? 7.305 13.326 -25.146 1.00 90.19 109 ASP A CA 1
ATOM 824 C C . ASP A 1 109 ? 6.634 13.928 -23.905 1.00 90.19 109 ASP A C 1
ATOM 826 O O . ASP A 1 109 ? 7.209 14.792 -23.253 1.00 90.19 109 ASP A O 1
ATOM 830 N N . SER A 1 110 ? 5.498 13.393 -23.464 1.00 89.31 110 SER A N 1
ATOM 831 C CA . SER A 1 110 ? 4.760 13.904 -22.309 1.00 89.31 110 SER A CA 1
ATOM 832 C C . SER A 1 110 ? 4.899 12.981 -21.100 1.00 89.31 110 SER A C 1
ATOM 834 O O . SER A 1 110 ? 3.900 12.484 -20.583 1.00 89.31 110 SER A O 1
ATOM 836 N N . ALA A 1 111 ? 6.123 12.720 -20.630 1.00 93.50 111 ALA A N 1
ATOM 837 C CA . ALA A 1 111 ? 6.388 11.765 -19.547 1.00 93.50 111 ALA A CA 1
ATOM 838 C C . ALA A 1 111 ? 7.439 12.248 -18.533 1.00 93.50 111 ALA A C 1
ATOM 840 O O . ALA A 1 111 ? 8.091 13.275 -18.706 1.00 93.50 111 ALA A O 1
ATOM 841 N N . VAL A 1 112 ? 7.600 11.480 -17.454 1.00 93.94 112 VAL A N 1
ATOM 842 C CA . VAL A 1 112 ? 8.566 11.742 -16.381 1.00 93.94 112 VAL A CA 1
ATOM 843 C C . VAL A 1 112 ? 9.565 10.596 -16.281 1.00 93.94 112 VAL A C 1
ATOM 845 O O . VAL A 1 112 ? 9.170 9.430 -16.212 1.00 93.94 112 VAL A O 1
ATOM 848 N N . VAL A 1 113 ? 10.853 10.928 -16.205 1.00 95.62 113 VAL A N 1
ATOM 849 C CA . VAL A 1 113 ? 11.930 9.961 -15.948 1.00 95.62 113 VAL A CA 1
ATOM 850 C C . VAL A 1 113 ? 12.512 10.207 -14.569 1.00 95.62 113 VAL A C 1
ATOM 852 O O . VAL A 1 113 ? 12.746 11.346 -14.178 1.00 95.62 113 VAL A O 1
ATOM 855 N N . ARG A 1 114 ? 12.731 9.136 -13.810 1.00 95.94 114 ARG A N 1
ATOM 856 C CA . ARG A 1 114 ? 13.208 9.199 -12.428 1.00 95.94 114 ARG A CA 1
ATOM 857 C C . ARG A 1 114 ? 14.332 8.208 -12.183 1.00 95.94 114 ARG A C 1
ATOM 859 O O . ARG A 1 114 ? 14.402 7.179 -12.853 1.00 95.94 114 ARG A O 1
ATOM 866 N N . PHE A 1 115 ? 15.139 8.453 -11.156 1.00 96.12 115 PHE A N 1
ATOM 867 C CA . PHE A 1 115 ? 16.165 7.510 -10.708 1.00 96.12 115 PHE A CA 1
ATOM 868 C C . PHE A 1 115 ? 16.038 7.208 -9.211 1.00 96.12 115 PHE A C 1
ATOM 870 O O . PHE A 1 115 ? 15.971 8.121 -8.387 1.00 96.12 115 PHE A O 1
ATOM 877 N N . ALA A 1 116 ? 15.970 5.922 -8.848 1.00 95.12 116 ALA A N 1
ATOM 878 C CA . ALA A 1 116 ? 15.719 5.495 -7.463 1.00 95.12 116 ALA A CA 1
ATOM 879 C C . ALA A 1 116 ? 16.905 4.786 -6.782 1.00 95.12 116 ALA A C 1
ATOM 881 O O . ALA A 1 116 ? 16.964 4.740 -5.544 1.00 95.12 116 ALA A O 1
ATOM 882 N N . SER A 1 117 ? 17.843 4.231 -7.555 1.00 94.19 117 SER A N 1
ATOM 883 C CA . SER A 1 117 ? 19.007 3.521 -7.011 1.00 94.19 117 SER A CA 1
ATOM 884 C C . SER A 1 117 ? 19.978 4.459 -6.273 1.00 94.19 117 SER A C 1
ATOM 886 O O . SER A 1 117 ? 19.941 5.672 -6.478 1.00 94.19 117 SER A O 1
ATOM 888 N N . PRO A 1 118 ? 20.823 3.929 -5.363 1.00 90.25 118 PRO A N 1
ATOM 889 C CA . PRO A 1 118 ? 21.973 4.672 -4.846 1.00 90.25 118 PRO A CA 1
ATOM 890 C C . PRO A 1 118 ? 22.924 5.105 -5.970 1.00 90.25 118 PRO A C 1
ATOM 892 O O . PRO A 1 118 ? 22.938 4.503 -7.043 1.00 90.25 118 PRO A O 1
ATOM 895 N N . GLY A 1 119 ? 23.743 6.118 -5.694 1.00 91.75 119 GLY A N 1
ATOM 896 C CA . GLY A 1 119 ? 24.775 6.584 -6.614 1.00 91.75 119 GLY A CA 1
ATOM 897 C C . GLY A 1 119 ? 24.225 7.466 -7.734 1.00 91.75 119 GLY A C 1
ATOM 898 O O . GLY A 1 119 ? 23.403 8.357 -7.497 1.00 91.75 119 GLY A O 1
ATOM 899 N N . GLN A 1 120 ? 24.725 7.236 -8.947 1.00 94.44 120 GLN A N 1
ATOM 900 C CA . GLN A 1 120 ? 24.375 7.999 -10.143 1.00 94.44 120 GLN A CA 1
ATOM 901 C C . GLN A 1 120 ? 24.274 7.102 -11.381 1.00 94.44 120 GLN A C 1
ATOM 903 O O . GLN A 1 120 ? 24.920 6.054 -11.436 1.00 94.44 120 GLN A O 1
ATOM 908 N N . VAL A 1 121 ? 23.511 7.550 -12.378 1.00 95.88 121 VAL A N 1
ATOM 909 C CA . VAL A 1 121 ? 23.400 6.923 -13.705 1.00 95.88 121 VAL A CA 1
ATOM 910 C C . VAL A 1 121 ? 23.471 7.992 -14.794 1.00 95.88 121 VAL A C 1
ATOM 912 O O . VAL A 1 121 ? 22.934 9.093 -14.636 1.00 95.88 121 VAL A O 1
ATOM 915 N N . PHE A 1 122 ? 24.130 7.679 -15.907 1.00 96.12 122 PHE A N 1
ATOM 916 C CA . PHE A 1 122 ? 24.122 8.528 -17.099 1.00 96.12 122 PHE A CA 1
ATOM 917 C C . PHE A 1 122 ? 23.044 8.053 -18.066 1.00 96.12 122 PHE A C 1
ATOM 919 O O . PHE A 1 122 ? 22.981 6.878 -18.417 1.00 96.12 122 PHE A O 1
ATOM 926 N N . VAL A 1 123 ? 22.186 8.967 -18.507 1.00 96.31 123 VAL A N 1
ATOM 927 C CA . VAL A 1 123 ? 21.040 8.661 -19.363 1.00 96.31 123 VAL A CA 1
ATOM 928 C C . VAL A 1 123 ? 21.104 9.553 -20.590 1.00 96.31 123 VAL A C 1
ATOM 930 O O . VAL A 1 123 ? 21.167 10.775 -20.470 1.00 96.31 123 VAL A O 1
ATOM 933 N N . ARG A 1 124 ? 21.083 8.957 -21.784 1.00 96.88 124 ARG A N 1
ATOM 934 C CA . ARG A 1 124 ? 20.960 9.722 -23.027 1.00 96.88 124 ARG A CA 1
ATOM 935 C C . ARG A 1 124 ? 19.490 10.068 -23.253 1.00 96.88 124 ARG A C 1
ATOM 937 O O . ARG A 1 124 ? 18.695 9.154 -23.447 1.00 96.88 124 ARG A O 1
ATOM 944 N N . ILE A 1 125 ? 19.144 11.352 -23.225 1.00 95.56 125 ILE A N 1
ATOM 945 C CA . ILE A 1 125 ? 17.795 11.875 -23.470 1.00 95.56 125 ILE A CA 1
ATOM 946 C C . ILE A 1 125 ? 17.852 12.780 -24.705 1.00 95.56 125 ILE A C 1
ATOM 948 O O . ILE A 1 125 ? 18.489 13.838 -24.675 1.00 95.56 125 ILE A O 1
ATOM 952 N N . GLY A 1 126 ? 17.211 12.349 -25.795 1.00 92.31 126 GLY A N 1
ATOM 953 C CA . GLY A 1 126 ? 17.410 12.940 -27.119 1.00 92.31 126 GLY A CA 1
ATOM 954 C C . GLY A 1 126 ? 18.898 12.942 -27.488 1.00 92.31 126 GLY A C 1
ATOM 955 O O . GLY A 1 126 ? 19.567 11.911 -27.392 1.00 92.31 126 GLY A O 1
ATOM 956 N N . ASP A 1 127 ? 19.425 14.120 -27.819 1.00 92.25 127 ASP A N 1
ATOM 957 C CA . ASP A 1 127 ? 20.840 14.324 -28.163 1.00 92.25 127 ASP A CA 1
ATOM 958 C C . ASP A 1 127 ? 21.726 14.684 -26.957 1.00 92.25 127 ASP A C 1
ATOM 960 O O . ASP A 1 127 ? 22.933 14.886 -27.093 1.00 92.25 127 ASP A O 1
ATOM 964 N N . SER A 1 128 ? 21.145 14.768 -25.757 1.00 93.75 128 SER A N 1
ATOM 965 C CA . SER A 1 128 ? 21.852 15.159 -24.536 1.00 93.75 128 SER A CA 1
ATOM 966 C C . SER A 1 128 ? 22.146 13.962 -23.634 1.00 93.75 128 SER A C 1
ATOM 968 O O . SER A 1 128 ? 21.412 12.975 -23.616 1.00 93.75 128 SER A O 1
ATOM 970 N N . ILE A 1 129 ? 23.230 14.041 -22.859 1.00 95.38 129 ILE A N 1
ATOM 971 C CA . ILE A 1 129 ? 23.505 13.097 -21.771 1.00 95.38 129 ILE A CA 1
ATOM 972 C C . ILE A 1 129 ? 23.196 13.805 -20.457 1.00 95.38 129 ILE A C 1
ATOM 974 O O . ILE A 1 129 ? 23.826 14.804 -20.112 1.00 95.38 129 ILE A O 1
ATOM 978 N N . THR A 1 130 ? 22.235 13.269 -19.717 1.00 95.19 130 THR A N 1
ATOM 979 C CA . THR A 1 130 ? 21.830 13.759 -18.404 1.00 95.19 130 THR A CA 1
ATOM 980 C C . THR A 1 130 ? 22.346 12.810 -17.334 1.00 95.19 130 THR A C 1
ATOM 982 O O . THR A 1 130 ? 22.196 11.592 -17.427 1.00 95.19 130 THR A O 1
ATOM 985 N N . ARG A 1 131 ? 22.962 13.371 -16.298 1.00 96.25 131 ARG A N 1
ATOM 986 C CA . ARG A 1 131 ? 23.363 12.627 -15.107 1.00 96.25 131 ARG A CA 1
ATOM 987 C C . ARG A 1 131 ? 22.230 12.691 -14.094 1.00 96.25 131 ARG A C 1
ATOM 989 O O . ARG A 1 131 ? 21.828 13.793 -13.742 1.00 96.25 131 ARG A O 1
ATOM 996 N N . PHE A 1 132 ? 21.777 11.536 -13.625 1.00 95.75 132 PHE A N 1
ATOM 997 C CA . PHE A 1 132 ? 20.816 11.431 -12.534 1.00 95.75 132 PHE A CA 1
ATOM 998 C C . PHE A 1 132 ? 21.517 11.000 -11.252 1.00 95.75 132 PHE A C 1
ATOM 1000 O O . PHE A 1 132 ? 22.320 10.065 -11.272 1.00 95.75 132 PHE A O 1
ATOM 1007 N N . THR A 1 133 ? 21.170 11.633 -10.139 1.00 95.12 133 THR A N 1
ATOM 1008 C CA . THR A 1 133 ? 21.481 11.181 -8.777 1.00 95.12 133 THR A CA 1
ATOM 1009 C C . THR A 1 133 ? 20.221 10.689 -8.063 1.00 95.12 133 THR A C 1
ATOM 1011 O O . THR A 1 133 ? 19.099 10.860 -8.547 1.00 95.12 133 THR A O 1
ATOM 1014 N N . GLN A 1 134 ? 20.386 9.974 -6.948 1.00 94.12 134 GLN A N 1
ATOM 1015 C CA . GLN A 1 134 ? 19.263 9.336 -6.262 1.00 94.12 134 GLN A CA 1
ATOM 1016 C C . GLN A 1 134 ? 18.121 10.321 -5.952 1.00 94.12 134 GLN A C 1
ATOM 1018 O O . GLN A 1 134 ? 18.300 11.300 -5.232 1.00 94.12 134 GLN A O 1
ATOM 1023 N N . GLY A 1 135 ? 16.910 9.979 -6.399 1.00 92.00 135 GLY A N 1
ATOM 1024 C CA . GLY A 1 135 ? 15.704 10.765 -6.150 1.00 92.00 135 GLY A CA 1
ATOM 1025 C C . GLY A 1 135 ? 15.477 11.896 -7.151 1.00 92.00 135 GLY A C 1
ATOM 1026 O O . GLY A 1 135 ? 14.413 12.514 -7.094 1.00 92.00 135 GLY A O 1
ATOM 1027 N N . GLU A 1 136 ? 16.414 12.130 -8.075 1.00 93.25 136 GLU A N 1
ATOM 1028 C CA . GLU A 1 136 ? 16.253 13.103 -9.151 1.00 93.25 136 GLU A CA 1
ATOM 1029 C C . GLU A 1 136 ? 15.215 12.664 -10.185 1.00 93.25 136 GLU A C 1
ATOM 1031 O O . GLU A 1 136 ? 14.902 11.479 -10.374 1.00 93.25 136 GLU A O 1
ATOM 1036 N N . VAL A 1 137 ? 14.677 13.680 -10.852 1.00 92.31 137 VAL A N 1
ATOM 1037 C CA . VAL A 1 137 ? 13.578 13.587 -11.800 1.00 92.31 137 VAL A CA 1
ATOM 1038 C C . VAL A 1 137 ? 13.885 14.503 -12.982 1.00 92.31 137 VAL A C 1
ATOM 1040 O O . VAL A 1 137 ? 14.268 15.653 -12.787 1.00 92.31 137 VAL A O 1
ATOM 1043 N N . ALA A 1 138 ? 13.685 14.004 -14.198 1.00 90.62 138 ALA A N 1
ATOM 1044 C CA . ALA A 1 138 ? 13.556 14.821 -15.393 1.00 90.62 138 ALA A CA 1
ATOM 1045 C C . ALA A 1 138 ? 12.069 14.895 -15.743 1.00 90.62 138 ALA A C 1
ATOM 1047 O O . ALA A 1 138 ? 11.441 13.884 -16.076 1.00 90.62 138 ALA A O 1
ATOM 1048 N N . GLU A 1 139 ? 11.506 16.089 -15.597 1.00 77.81 139 GLU A N 1
ATOM 1049 C CA . GLU A 1 139 ? 10.083 16.354 -15.785 1.00 77.81 139 GLU A CA 1
ATOM 1050 C C . GLU A 1 139 ? 9.842 16.974 -17.157 1.00 77.81 139 GLU A C 1
ATOM 1052 O O . GLU A 1 139 ? 10.530 17.915 -17.554 1.00 77.81 139 GLU A O 1
ATOM 1057 N N . HIS A 1 140 ? 8.832 16.471 -17.865 1.00 75.62 140 HIS A N 1
ATOM 1058 C CA . HIS A 1 140 ? 8.204 17.227 -18.938 1.00 75.62 140 HIS A CA 1
ATOM 1059 C C . HIS A 1 140 ? 7.091 18.123 -18.370 1.00 75.62 140 HIS A C 1
ATOM 1061 O O . HIS A 1 140 ? 6.507 17.823 -17.323 1.00 75.62 140 HIS A O 1
ATOM 1067 N N . ILE A 1 141 ? 6.802 19.233 -19.050 1.00 71.38 141 ILE A N 1
ATOM 1068 C CA . ILE A 1 141 ? 5.847 20.258 -18.604 1.00 71.38 141 ILE A CA 1
ATOM 1069 C C . ILE A 1 141 ? 4.479 19.619 -18.301 1.00 71.38 141 ILE A C 1
ATOM 1071 O O . ILE A 1 141 ? 3.928 18.899 -19.129 1.00 71.38 141 ILE A O 1
ATOM 1075 N N . GLY A 1 142 ? 3.915 19.906 -17.121 1.00 68.62 142 GLY A N 1
ATOM 1076 C CA . GLY A 1 142 ? 2.550 19.501 -16.751 1.00 68.62 142 GLY A CA 1
ATOM 1077 C C . GLY A 1 142 ? 2.427 18.324 -15.775 1.00 68.62 142 GLY A C 1
ATOM 1078 O O . GLY A 1 142 ? 1.306 17.946 -15.440 1.00 68.62 142 GLY A O 1
ATOM 1079 N N . TYR A 1 143 ? 3.534 17.771 -15.271 1.00 75.62 143 TYR A N 1
ATOM 1080 C CA . TYR A 1 143 ? 3.505 16.751 -14.218 1.00 75.62 143 TYR A CA 1
ATOM 1081 C C . TYR A 1 143 ? 3.758 17.340 -12.830 1.00 75.62 143 TYR A C 1
ATOM 1083 O O . TYR A 1 143 ? 4.590 18.223 -12.654 1.00 75.62 143 TYR A O 1
ATOM 1091 N N . ALA A 1 144 ? 3.034 16.834 -11.827 1.00 74.56 144 ALA A N 1
ATOM 1092 C CA . ALA A 1 144 ? 3.295 17.185 -10.438 1.00 74.56 144 ALA A CA 1
ATOM 1093 C C . ALA A 1 144 ? 4.578 16.488 -9.948 1.00 74.56 144 ALA A C 1
ATOM 1095 O O . ALA A 1 144 ? 4.741 15.284 -10.204 1.00 74.56 144 ALA A O 1
ATOM 1096 N N . PRO A 1 145 ? 5.441 17.194 -9.195 1.00 73.56 145 PRO A N 1
ATOM 1097 C CA . PRO A 1 145 ? 6.635 16.590 -8.636 1.00 73.56 145 PRO A CA 1
ATOM 1098 C C . PRO A 1 145 ? 6.244 15.449 -7.691 1.00 73.56 145 PRO A C 1
ATOM 1100 O O . PRO A 1 145 ? 5.254 15.550 -6.950 1.00 73.56 145 PRO A O 1
ATOM 1103 N N . PRO A 1 146 ? 6.981 14.328 -7.703 1.00 82.25 146 PRO A N 1
ATOM 1104 C CA . PRO A 1 146 ? 6.672 13.220 -6.822 1.00 82.25 146 PRO A CA 1
ATOM 1105 C C . PRO A 1 146 ? 6.904 13.609 -5.348 1.00 82.25 146 PRO A C 1
ATOM 1107 O O . PRO A 1 146 ? 7.695 14.505 -5.053 1.00 82.25 146 PRO A O 1
ATOM 1110 N N . PRO A 1 147 ? 6.268 12.913 -4.387 1.00 82.81 147 PRO A N 1
ATOM 1111 C CA . PRO A 1 147 ? 6.484 13.168 -2.963 1.00 82.81 147 PRO A CA 1
ATOM 1112 C C . PRO A 1 147 ? 7.968 13.080 -2.578 1.00 82.81 147 PRO A C 1
ATOM 1114 O O . PRO A 1 147 ? 8.663 12.192 -3.061 1.00 82.81 147 PRO A O 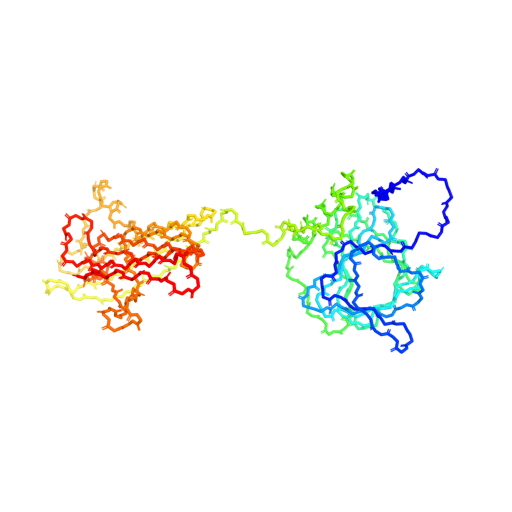1
ATOM 1117 N N . GLU A 1 148 ? 8.420 13.895 -1.618 1.00 76.31 148 GLU A N 1
ATOM 1118 C CA . GLU A 1 148 ? 9.827 14.102 -1.189 1.00 76.31 148 GLU A CA 1
ATOM 1119 C C . GLU A 1 148 ? 10.662 12.818 -0.937 1.00 76.31 148 GLU A C 1
ATOM 1121 O O . GLU A 1 148 ? 11.885 12.849 -0.863 1.00 76.31 148 GLU A O 1
ATOM 1126 N N . LYS A 1 149 ? 10.027 11.650 -0.776 1.00 86.25 149 LYS A N 1
ATOM 1127 C CA . LYS A 1 149 ? 10.681 10.364 -0.465 1.00 86.25 149 LYS A CA 1
ATOM 1128 C C . LYS A 1 149 ? 10.164 9.201 -1.313 1.00 86.25 149 LYS A C 1
ATOM 1130 O O . LYS A 1 149 ? 10.264 8.046 -0.890 1.00 86.25 149 LYS A O 1
ATOM 1135 N N . TRP A 1 150 ? 9.607 9.490 -2.488 1.00 88.56 150 TRP A N 1
ATOM 1136 C CA . TRP A 1 150 ? 9.069 8.490 -3.417 1.00 88.56 150 TRP A CA 1
ATOM 1137 C C . TRP A 1 150 ? 10.099 7.396 -3.755 1.00 88.56 150 TRP A C 1
ATOM 1139 O O . TRP A 1 150 ? 9.761 6.215 -3.811 1.00 88.56 150 TRP A O 1
ATOM 1149 N N . TYR A 1 151 ? 11.374 7.773 -3.892 1.00 90.62 151 TYR A N 1
ATOM 1150 C CA . TYR A 1 151 ? 12.452 6.863 -4.270 1.00 90.62 151 TYR A CA 1
ATOM 1151 C C . TYR A 1 151 ? 12.672 5.756 -3.233 1.00 90.62 151 TYR A C 1
ATOM 1153 O O . TYR A 1 151 ? 13.094 4.666 -3.593 1.00 90.62 151 TYR A O 1
ATOM 1161 N N . LYS A 1 152 ? 12.324 5.964 -1.953 1.00 91.88 152 LYS A N 1
ATOM 1162 C CA . LYS A 1 152 ? 12.537 4.957 -0.896 1.00 91.88 152 LYS A CA 1
ATOM 1163 C C . LYS A 1 152 ? 11.678 3.707 -1.068 1.00 91.88 152 LYS A C 1
ATOM 1165 O O . LYS A 1 152 ? 12.104 2.632 -0.652 1.00 91.88 152 LYS A O 1
ATOM 1170 N N . SER A 1 153 ? 10.453 3.831 -1.582 1.00 90.31 153 SER A N 1
ATOM 1171 C CA . SER A 1 153 ? 9.605 2.661 -1.851 1.00 90.31 153 SER A CA 1
ATOM 1172 C C . SER A 1 153 ? 10.072 1.951 -3.115 1.00 90.31 153 SER A C 1
ATOM 1174 O O . SER A 1 153 ? 10.333 0.754 -3.068 1.00 90.31 153 SER A O 1
ATOM 1176 N N . SER A 1 154 ? 10.267 2.710 -4.193 1.00 93.75 154 SER A N 1
ATOM 1177 C CA . SER A 1 154 ? 10.729 2.194 -5.481 1.00 93.75 154 SER A CA 1
ATOM 1178 C C . SER A 1 154 ? 12.095 1.498 -5.357 1.00 93.75 154 SER A C 1
ATOM 1180 O O . SER A 1 154 ? 12.244 0.364 -5.794 1.00 93.75 154 SER A O 1
ATOM 1182 N N . GLN A 1 155 ? 13.058 2.083 -4.639 1.00 94.00 155 GLN A N 1
ATOM 1183 C CA . GLN A 1 155 ? 14.376 1.485 -4.388 1.00 94.00 155 GLN A CA 1
ATOM 1184 C C . GLN A 1 155 ? 14.290 0.128 -3.673 1.00 94.00 155 GLN A C 1
ATOM 1186 O O . GLN A 1 155 ? 15.065 -0.782 -3.969 1.00 94.00 155 GLN A O 1
ATOM 1191 N N . LYS A 1 156 ? 13.375 -0.027 -2.706 1.00 92.94 156 LYS A N 1
ATOM 1192 C CA . LYS A 1 156 ? 13.189 -1.312 -2.012 1.00 92.94 156 LYS A CA 1
ATOM 1193 C C . LYS A 1 156 ? 12.663 -2.382 -2.961 1.00 92.94 156 LYS A C 1
ATOM 1195 O O . LYS A 1 156 ? 13.113 -3.521 -2.874 1.00 92.94 156 LYS A O 1
ATOM 1200 N N . ASP A 1 157 ? 11.747 -2.010 -3.849 1.00 94.19 157 ASP A N 1
ATOM 1201 C CA . ASP A 1 157 ? 11.199 -2.917 -4.855 1.00 94.19 157 ASP A CA 1
ATOM 1202 C C . ASP A 1 157 ? 12.265 -3.297 -5.891 1.00 94.19 157 ASP A C 1
ATOM 1204 O O . ASP A 1 157 ? 12.434 -4.480 -6.175 1.00 94.19 157 ASP A O 1
ATOM 1208 N N . GLY A 1 158 ? 13.056 -2.331 -6.372 1.00 93.88 158 GLY A N 1
ATOM 1209 C CA . GLY A 1 158 ? 14.181 -2.581 -7.278 1.00 93.88 158 GLY A CA 1
ATOM 1210 C C . GLY A 1 158 ? 15.227 -3.524 -6.673 1.00 93.88 158 GLY A C 1
ATOM 1211 O O . GLY A 1 158 ? 15.583 -4.528 -7.286 1.00 93.88 158 GLY A O 1
ATOM 1212 N N . ARG A 1 159 ? 15.656 -3.279 -5.425 1.00 94.06 159 ARG A N 1
ATOM 1213 C CA . ARG A 1 159 ? 16.576 -4.178 -4.693 1.00 94.06 159 ARG A CA 1
ATOM 1214 C C . ARG A 1 159 ? 16.007 -5.584 -4.518 1.00 94.06 159 ARG A C 1
ATOM 1216 O O . ARG A 1 159 ? 16.734 -6.561 -4.664 1.00 94.06 159 ARG A O 1
ATOM 1223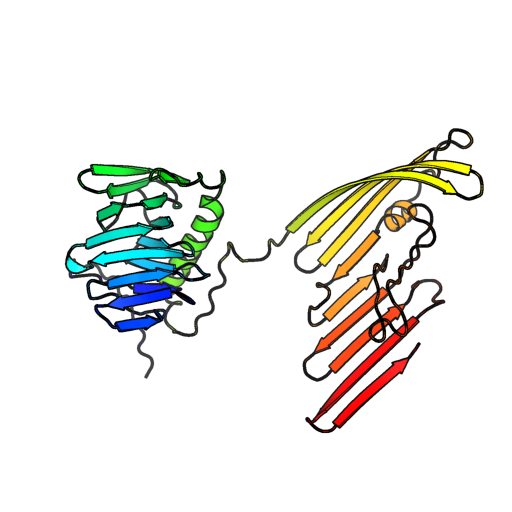 N N . TYR A 1 160 ? 14.717 -5.686 -4.206 1.00 94.00 160 TYR A N 1
ATOM 1224 C CA . TYR A 1 160 ? 14.034 -6.971 -4.106 1.00 94.00 160 TYR A CA 1
ATOM 1225 C C . TYR A 1 160 ? 14.071 -7.724 -5.439 1.00 94.00 160 TYR A C 1
ATOM 1227 O O . TYR A 1 160 ? 14.466 -8.886 -5.460 1.00 94.00 160 TYR A O 1
ATOM 1235 N N . LEU A 1 161 ? 13.758 -7.063 -6.554 1.00 93.19 161 LEU A N 1
ATOM 1236 C CA . LEU A 1 161 ? 13.816 -7.690 -7.875 1.00 93.19 161 LEU A CA 1
ATOM 1237 C C . LEU A 1 161 ? 15.233 -8.139 -8.249 1.00 93.19 161 LEU A C 1
ATOM 1239 O O . LEU A 1 161 ? 15.391 -9.262 -8.721 1.00 93.19 161 LEU A O 1
ATOM 1243 N N . PHE A 1 162 ? 16.260 -7.325 -7.983 1.00 93.38 162 PHE A N 1
ATOM 1244 C CA . PHE A 1 162 ? 17.649 -7.749 -8.189 1.00 93.38 162 PHE A CA 1
ATOM 1245 C C . PHE A 1 162 ? 17.996 -8.994 -7.368 1.00 93.38 162 PHE A C 1
ATOM 1247 O O . PHE A 1 162 ? 18.539 -9.941 -7.926 1.00 93.38 162 PHE A O 1
ATOM 1254 N N . SER A 1 163 ? 17.602 -9.055 -6.090 1.00 91.44 163 SER A N 1
ATOM 1255 C CA . SER A 1 163 ? 17.847 -10.249 -5.266 1.00 91.44 163 SER A CA 1
ATOM 1256 C C . SER A 1 163 ? 17.147 -11.500 -5.809 1.00 91.44 163 SER A C 1
ATOM 1258 O O . SER A 1 163 ? 17.710 -12.588 -5.795 1.00 91.44 163 SER A O 1
ATOM 1260 N N . LEU A 1 164 ? 15.934 -11.357 -6.357 1.00 88.88 164 LEU A N 1
ATOM 1261 C CA . LEU A 1 164 ? 15.225 -12.478 -6.972 1.00 88.88 164 LEU A CA 1
ATOM 1262 C C . LEU A 1 164 ? 15.898 -12.961 -8.262 1.00 88.88 164 LEU A C 1
ATOM 1264 O O . LEU A 1 164 ? 15.852 -14.159 -8.547 1.00 88.88 164 LEU A O 1
ATOM 1268 N N . LEU A 1 165 ? 16.480 -12.044 -9.043 1.00 89.12 165 LEU A N 1
ATOM 1269 C CA . LEU A 1 165 ? 17.242 -12.377 -10.248 1.00 89.12 165 LEU A CA 1
ATOM 1270 C C . LEU A 1 165 ? 18.536 -13.114 -9.897 1.00 89.12 165 LEU A C 1
ATOM 1272 O O . LEU A 1 165 ? 18.823 -14.141 -10.504 1.00 89.12 165 LEU A O 1
ATOM 1276 N N . GLU A 1 166 ? 19.276 -12.623 -8.901 1.00 87.25 166 GLU A N 1
ATOM 1277 C CA . GLU A 1 166 ? 20.505 -13.252 -8.399 1.00 87.25 166 GLU A CA 1
ATOM 1278 C C . GLU A 1 166 ? 20.245 -14.666 -7.865 1.00 87.25 166 GLU A C 1
ATOM 1280 O O . GLU A 1 166 ? 20.995 -15.593 -8.162 1.00 87.25 166 GLU A O 1
ATOM 1285 N N . ASP A 1 167 ? 19.131 -14.848 -7.156 1.00 84.56 167 ASP A N 1
ATOM 1286 C CA . ASP A 1 167 ? 18.708 -16.144 -6.624 1.00 84.56 167 ASP A CA 1
ATOM 1287 C C . ASP A 1 167 ? 18.089 -17.078 -7.689 1.00 84.56 167 ASP A C 1
ATOM 1289 O O . ASP A 1 167 ? 17.691 -18.200 -7.366 1.00 84.56 167 ASP A O 1
ATOM 1293 N N . GLY A 1 168 ? 17.912 -16.625 -8.938 1.00 81.31 168 GLY A N 1
ATOM 1294 C CA . GLY A 1 168 ? 17.263 -17.402 -10.005 1.00 81.31 168 GLY A CA 1
ATOM 1295 C C . GLY A 1 168 ? 15.781 -17.728 -9.747 1.00 81.31 168 GLY A C 1
ATOM 1296 O O . GLY A 1 168 ? 15.230 -18.678 -10.313 1.00 81.31 168 GLY A O 1
ATOM 1297 N N . LYS A 1 169 ? 15.110 -16.958 -8.879 1.00 79.88 169 LYS A N 1
ATOM 1298 C CA . LYS A 1 169 ? 13.726 -17.214 -8.436 1.00 79.88 169 LYS A CA 1
ATOM 1299 C C . LYS A 1 169 ? 12.671 -16.803 -9.463 1.00 79.88 169 LYS A C 1
ATOM 1301 O O . LYS A 1 169 ? 11.587 -17.384 -9.479 1.00 79.88 169 LYS A O 1
ATOM 1306 N N . ILE A 1 170 ? 12.984 -15.853 -10.347 1.00 75.69 170 ILE A N 1
ATOM 1307 C CA . ILE A 1 170 ? 12.090 -15.393 -11.428 1.00 75.69 170 ILE A CA 1
ATOM 1308 C C . ILE A 1 170 ? 12.175 -16.354 -12.628 1.00 75.69 170 ILE A C 1
ATOM 1310 O O . ILE A 1 170 ? 12.561 -15.974 -13.727 1.00 75.69 170 ILE A O 1
ATOM 1314 N N . SER A 1 171 ? 11.873 -17.635 -12.411 1.00 58.19 171 SER A N 1
ATOM 1315 C CA . SER A 1 171 ? 11.932 -18.677 -13.451 1.00 58.19 171 SER A CA 1
ATOM 1316 C C . SER A 1 171 ? 10.577 -19.322 -13.760 1.00 58.19 171 SER A C 1
ATOM 1318 O O . SER A 1 171 ? 10.492 -20.169 -14.647 1.00 58.19 171 SER A O 1
ATOM 1320 N N . ASN A 1 172 ? 9.500 -18.920 -13.072 1.00 57.16 172 ASN A N 1
ATOM 1321 C CA . ASN A 1 172 ? 8.157 -19.466 -13.269 1.00 57.16 172 ASN A CA 1
ATOM 1322 C C . ASN A 1 172 ? 7.125 -18.354 -13.528 1.00 57.16 172 ASN A C 1
ATOM 1324 O O . ASN A 1 172 ? 7.097 -17.353 -12.814 1.00 57.16 172 ASN A O 1
ATOM 1328 N N . ARG A 1 173 ? 6.231 -18.572 -14.504 1.00 60.66 173 ARG A N 1
ATOM 1329 C CA . ARG A 1 173 ? 5.087 -17.693 -14.822 1.00 60.66 173 ARG A CA 1
ATOM 1330 C C . ARG A 1 173 ? 4.108 -17.524 -13.651 1.00 60.66 173 ARG A C 1
ATOM 1332 O O . ARG A 1 173 ? 3.333 -16.578 -13.648 1.00 60.66 173 ARG A O 1
ATOM 1339 N N . GLU A 1 174 ? 4.162 -18.411 -12.661 1.00 65.31 174 GLU A N 1
ATOM 1340 C CA . GLU A 1 174 ? 3.304 -18.396 -11.467 1.00 65.31 174 GLU A CA 1
ATOM 1341 C C . GLU A 1 174 ? 3.973 -17.773 -10.226 1.00 65.31 174 GLU A C 1
ATOM 1343 O O . GLU A 1 174 ? 3.453 -17.893 -9.117 1.00 65.31 174 GLU A O 1
ATOM 1348 N N . PHE A 1 175 ? 5.142 -17.137 -10.362 1.00 75.50 175 PHE A N 1
ATOM 1349 C CA . PHE A 1 175 ? 5.811 -16.524 -9.214 1.00 75.50 175 PHE A CA 1
ATOM 1350 C C . PHE A 1 175 ? 4.989 -15.351 -8.649 1.00 75.50 175 PHE A C 1
ATOM 1352 O O . PHE A 1 175 ? 4.698 -14.378 -9.346 1.00 75.50 175 PHE A O 1
ATOM 1359 N N . VAL A 1 176 ? 4.639 -15.428 -7.363 1.00 79.31 176 VAL A N 1
ATOM 1360 C CA . VAL A 1 176 ? 3.907 -14.368 -6.659 1.00 79.31 176 VAL A CA 1
ATOM 1361 C C . VAL A 1 176 ? 4.901 -13.345 -6.113 1.00 79.31 176 VAL A C 1
ATOM 1363 O O . VAL A 1 176 ? 5.722 -13.653 -5.250 1.00 79.31 176 VAL A O 1
ATOM 1366 N N . PHE A 1 177 ? 4.816 -12.111 -6.606 1.00 84.88 177 PHE A N 1
ATOM 1367 C CA . PHE A 1 177 ? 5.675 -11.017 -6.162 1.00 84.88 177 PHE A CA 1
ATOM 1368 C C . PHE A 1 177 ? 5.163 -10.401 -4.858 1.00 84.88 177 PHE A C 1
ATOM 1370 O O . PHE A 1 177 ? 4.043 -9.899 -4.787 1.00 84.88 177 PHE A O 1
ATOM 1377 N N . GLU A 1 178 ? 6.021 -10.360 -3.839 1.00 85.31 178 GLU A N 1
ATOM 1378 C CA . GLU A 1 178 ? 5.735 -9.717 -2.552 1.00 85.31 178 GLU A CA 1
ATOM 1379 C C . GLU A 1 178 ? 6.561 -8.438 -2.384 1.00 85.31 178 GLU A C 1
ATOM 1381 O O . GLU A 1 178 ? 7.484 -8.366 -1.557 1.00 85.31 178 GLU A O 1
ATOM 1386 N N . PHE A 1 179 ? 6.227 -7.419 -3.178 1.00 88.81 179 PHE A N 1
ATOM 1387 C CA . PHE A 1 179 ? 6.945 -6.146 -3.196 1.00 88.81 179 PHE A CA 1
ATOM 1388 C C . PHE A 1 179 ? 7.033 -5.510 -1.801 1.00 88.81 179 PHE A C 1
ATOM 1390 O O . PHE A 1 179 ? 5.999 -5.277 -1.164 1.00 88.81 179 PHE A O 1
ATOM 1397 N N . PRO A 1 180 ? 8.244 -5.187 -1.305 1.00 86.50 180 PRO A N 1
ATOM 1398 C CA . PRO A 1 180 ? 8.425 -4.555 -0.002 1.00 86.50 180 PRO A CA 1
ATOM 1399 C C . PRO A 1 180 ? 7.630 -3.261 0.195 1.00 86.50 180 PRO A C 1
ATOM 1401 O O . PRO A 1 180 ? 7.242 -2.965 1.326 1.00 86.50 180 PRO A O 1
ATOM 1404 N N . SER A 1 181 ? 7.385 -2.487 -0.867 1.00 85.69 181 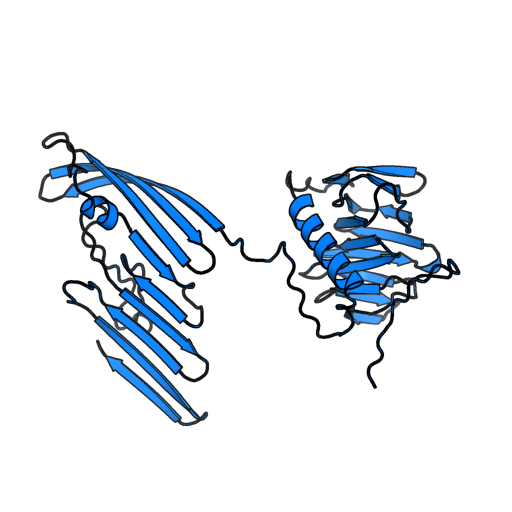SER A N 1
ATOM 1405 C CA . SER A 1 181 ? 6.573 -1.268 -0.793 1.00 85.69 181 SER A CA 1
ATOM 1406 C C . SER A 1 181 ? 5.088 -1.535 -0.529 1.00 85.69 181 SER A C 1
ATOM 1408 O O . SER A 1 181 ? 4.437 -0.730 0.139 1.00 85.69 181 SER A O 1
ATOM 1410 N N . ALA A 1 182 ? 4.575 -2.673 -1.000 1.00 81.38 182 ALA A N 1
ATOM 1411 C CA . ALA A 1 182 ? 3.198 -3.113 -0.805 1.00 81.38 182 ALA A CA 1
ATOM 1412 C C . ALA A 1 182 ? 2.999 -3.849 0.530 1.00 81.38 182 ALA A C 1
ATOM 1414 O O . ALA A 1 182 ? 1.867 -3.988 1.002 1.00 81.38 182 ALA A O 1
ATOM 1415 N N . ARG A 1 183 ? 4.087 -4.294 1.181 1.00 76.56 183 ARG A N 1
ATOM 1416 C CA . ARG A 1 183 ? 3.998 -4.993 2.467 1.00 76.56 183 ARG A CA 1
ATOM 1417 C C . ARG A 1 183 ? 3.368 -4.083 3.524 1.00 76.56 183 ARG A C 1
ATOM 1419 O O . ARG A 1 183 ? 3.793 -2.934 3.711 1.00 76.56 183 ARG A O 1
ATOM 1426 N N . PRO A 1 184 ? 2.376 -4.574 4.283 1.00 67.88 184 PRO A N 1
ATOM 1427 C CA . PRO A 1 184 ? 1.838 -3.812 5.392 1.00 67.88 184 PRO A CA 1
ATOM 1428 C C . PRO A 1 184 ? 2.966 -3.531 6.390 1.00 67.88 184 PRO A C 1
ATOM 1430 O O . PRO A 1 184 ? 3.579 -4.453 6.919 1.00 67.88 184 PRO A O 1
ATOM 1433 N N . LYS A 1 185 ? 3.264 -2.243 6.628 1.00 73.44 185 LYS A N 1
ATOM 1434 C CA . LYS A 1 185 ? 4.229 -1.836 7.664 1.00 73.44 185 LYS A CA 1
ATOM 1435 C C . LYS A 1 185 ? 3.963 -2.598 8.964 1.00 73.44 185 LYS A C 1
ATOM 1437 O O . LYS A 1 185 ? 2.847 -2.527 9.477 1.00 73.44 185 LYS A O 1
ATOM 1442 N N . PHE A 1 186 ? 4.999 -3.264 9.472 1.00 77.19 186 PHE A N 1
ATOM 1443 C CA . PHE A 1 186 ? 4.962 -4.036 10.715 1.00 77.19 186 PHE A CA 1
ATOM 1444 C C . PHE A 1 186 ? 4.537 -3.183 11.912 1.00 77.19 186 PHE A C 1
ATOM 1446 O O . PHE A 1 186 ? 3.834 -3.668 12.785 1.00 77.19 186 PHE A O 1
ATOM 1453 N N . PHE A 1 187 ? 4.913 -1.904 11.919 1.00 86.25 187 PHE A N 1
ATOM 1454 C CA . PHE A 1 187 ? 4.529 -0.958 12.954 1.00 86.25 187 PHE A CA 1
ATOM 1455 C C . PHE A 1 187 ? 3.862 0.276 12.345 1.00 86.25 187 PHE A C 1
ATOM 1457 O O . PHE A 1 187 ? 4.376 0.858 11.381 1.00 86.25 187 PHE A O 1
ATOM 1464 N N . ARG A 1 188 ? 2.717 0.689 12.893 1.00 86.50 188 ARG A N 1
ATOM 1465 C CA . ARG A 1 188 ? 2.073 1.976 12.584 1.00 86.50 188 ARG A CA 1
ATOM 1466 C C . ARG A 1 188 ? 1.535 2.586 13.866 1.00 86.50 188 ARG A C 1
ATOM 1468 O O . ARG A 1 188 ? 1.023 1.866 14.710 1.00 86.50 188 ARG A O 1
ATOM 1475 N N . GLN A 1 189 ? 1.582 3.905 13.965 1.00 91.38 189 GLN A N 1
ATOM 1476 C CA . GLN A 1 189 ? 0.970 4.636 15.067 1.00 91.38 189 GLN A CA 1
ATOM 1477 C C . GLN A 1 189 ? 0.125 5.792 14.539 1.00 91.38 189 GLN A C 1
ATOM 1479 O O . GLN A 1 189 ? 0.441 6.371 13.498 1.00 91.38 189 GLN A O 1
ATOM 1484 N N . TYR A 1 190 ? -0.952 6.098 15.245 1.00 88.31 190 TYR A N 1
ATOM 1485 C CA . TYR A 1 190 ? -1.848 7.214 14.976 1.00 88.31 190 TYR A CA 1
ATOM 1486 C C . TYR A 1 190 ? -2.306 7.799 16.307 1.00 88.31 190 TYR A C 1
ATOM 1488 O O . TYR A 1 190 ? -2.553 7.055 17.250 1.00 88.31 190 TYR A O 1
ATOM 1496 N N . ALA A 1 191 ? -2.438 9.117 16.383 1.00 91.75 191 ALA A N 1
ATOM 1497 C CA . ALA A 1 191 ? -2.946 9.790 17.565 1.00 91.75 191 ALA A CA 1
ATOM 1498 C C . ALA A 1 191 ? -4.014 10.803 17.148 1.00 91.75 191 ALA A C 1
ATOM 1500 O O . ALA A 1 191 ? -3.845 11.506 16.150 1.00 91.75 191 ALA A O 1
ATOM 1501 N N . ARG A 1 192 ? -5.116 10.868 17.897 1.00 92.06 192 ARG A N 1
ATOM 1502 C CA . ARG A 1 192 ? -6.204 11.824 17.669 1.00 92.06 192 ARG A CA 1
ATOM 1503 C C . ARG A 1 192 ? -6.617 12.470 18.977 1.00 92.06 192 ARG A C 1
ATOM 1505 O O . ARG A 1 192 ? -7.013 11.773 19.905 1.00 92.06 192 ARG A O 1
ATOM 1512 N N . GLY A 1 193 ? -6.556 13.795 19.016 1.00 91.19 193 GLY A N 1
ATOM 1513 C CA . GLY A 1 193 ? -7.101 14.575 20.119 1.00 91.19 193 GLY A CA 1
ATOM 1514 C C . GLY A 1 193 ? -8.627 14.593 20.095 1.00 91.19 193 GLY A C 1
ATOM 1515 O O . GLY A 1 193 ? -9.245 14.531 19.026 1.00 91.19 193 GLY A O 1
ATOM 1516 N N . HIS A 1 194 ? -9.229 14.681 21.273 1.00 90.81 194 HIS A N 1
ATOM 1517 C CA . HIS A 1 194 ? -10.667 14.853 21.451 1.00 90.81 194 HIS A CA 1
ATOM 1518 C C . HIS A 1 194 ? -10.952 15.639 22.732 1.00 90.81 194 HIS A C 1
ATOM 1520 O O . HIS A 1 194 ? -10.128 15.663 23.642 1.00 90.81 194 HIS A O 1
ATOM 1526 N N . SER A 1 195 ? -12.073 16.351 22.773 1.00 94.12 195 SER A N 1
ATOM 1527 C CA . SER A 1 195 ? -12.496 17.142 23.928 1.00 94.12 195 SER A CA 1
ATOM 1528 C C . SER A 1 195 ? -13.989 17.425 23.878 1.00 94.12 195 SER A C 1
ATOM 1530 O O . SER A 1 195 ? -14.630 17.291 22.832 1.00 94.12 195 SER A O 1
ATOM 1532 N N . GLY A 1 196 ? -14.548 17.822 25.015 1.00 92.56 196 GLY A N 1
ATOM 1533 C CA . GLY A 1 196 ? -15.950 18.176 25.125 1.00 92.56 196 GLY A CA 1
ATOM 1534 C C . GLY A 1 196 ? -16.333 18.658 26.516 1.00 92.56 196 GLY A C 1
ATOM 1535 O O . GLY A 1 196 ? -15.491 18.916 27.377 1.00 92.56 196 GLY A O 1
ATOM 1536 N N . TYR A 1 197 ? -17.639 18.769 26.728 1.00 92.50 197 TYR A N 1
ATOM 1537 C CA . TYR A 1 197 ? -18.241 19.002 28.034 1.00 92.50 197 TYR A CA 1
ATOM 1538 C C . TYR A 1 197 ? -19.317 17.940 28.275 1.00 92.50 197 TYR A C 1
ATOM 1540 O O . TYR A 1 197 ? -19.968 17.485 27.333 1.00 92.50 197 TYR A O 1
ATOM 1548 N N . ALA A 1 198 ? -19.493 17.516 29.521 1.00 90.25 198 ALA A N 1
ATOM 1549 C CA . ALA A 1 198 ? -20.476 16.506 29.896 1.00 90.25 198 ALA A CA 1
ATOM 1550 C C . ALA A 1 198 ? -21.020 16.782 31.299 1.00 90.25 198 ALA A C 1
ATOM 1552 O O . ALA A 1 198 ? -20.336 17.376 32.129 1.00 90.25 198 ALA A O 1
ATOM 1553 N N . THR A 1 199 ? -22.254 16.355 31.568 1.00 91.56 199 THR A N 1
ATOM 1554 C CA . THR A 1 199 ? -22.797 16.324 32.933 1.00 91.56 199 THR A CA 1
ATOM 1555 C C . THR A 1 199 ? -22.802 14.882 33.407 1.00 91.56 199 THR A C 1
ATOM 1557 O O . THR A 1 199 ? -23.417 14.038 32.761 1.00 91.56 199 THR A O 1
ATOM 1560 N N . TYR A 1 200 ? -22.122 14.599 34.511 1.00 88.62 200 TYR A N 1
ATOM 1561 C CA . TYR A 1 200 ? -21.986 13.258 35.059 1.00 88.62 200 TYR A CA 1
ATOM 1562 C C . TYR A 1 200 ? -22.264 13.286 36.562 1.00 88.62 200 TYR A C 1
ATOM 1564 O O . TYR A 1 200 ? -21.720 14.118 37.281 1.00 88.62 200 TYR A O 1
ATOM 1572 N N . ARG A 1 201 ? -23.173 12.415 37.027 1.00 88.44 201 ARG A N 1
ATOM 1573 C CA . ARG A 1 201 ? -23.660 12.370 38.426 1.00 88.44 201 ARG A CA 1
ATOM 1574 C C . ARG A 1 201 ? -24.115 13.733 38.983 1.00 88.44 201 ARG A C 1
ATOM 1576 O O . ARG A 1 201 ? -23.975 14.005 40.167 1.00 88.44 201 ARG A O 1
ATOM 1583 N N . GLY A 1 202 ? -24.689 14.576 38.122 1.00 90.31 202 GLY A N 1
ATOM 1584 C CA . GLY A 1 202 ? -25.193 15.908 38.485 1.00 90.31 202 GLY A CA 1
ATOM 1585 C C . GLY A 1 202 ? -24.155 17.034 38.423 1.00 90.31 202 GLY A C 1
ATOM 1586 O O . GLY A 1 202 ? -24.527 18.196 38.562 1.00 90.31 202 GLY A O 1
ATOM 1587 N N . GLU A 1 203 ? -22.890 16.724 38.144 1.00 92.56 203 GLU A N 1
ATOM 1588 C CA . GLU A 1 203 ? -21.798 17.694 38.072 1.00 92.56 203 GLU A CA 1
ATOM 1589 C C . GLU A 1 203 ? -21.329 17.918 36.627 1.00 92.56 203 GLU A C 1
ATOM 1591 O O . GLU A 1 203 ? -21.373 17.014 35.790 1.00 92.56 203 GLU A O 1
ATOM 1596 N N . LYS A 1 204 ? -20.910 19.148 36.306 1.00 94.00 204 LYS A N 1
ATOM 1597 C CA . LYS A 1 204 ? -20.459 19.526 34.960 1.00 94.00 204 LYS A CA 1
ATOM 1598 C C . LYS A 1 204 ? -18.946 19.406 34.845 1.00 94.00 204 LYS A C 1
ATOM 1600 O O . LYS A 1 204 ? -18.217 20.099 35.547 1.00 94.00 204 LYS A O 1
ATOM 1605 N N . TYR A 1 205 ? -18.497 18.624 33.874 1.00 94.19 205 TYR A N 1
ATOM 1606 C CA . TYR A 1 205 ? -17.090 18.416 33.574 1.00 94.19 205 TYR A CA 1
ATOM 1607 C C . TYR A 1 205 ? -16.733 18.927 32.180 1.00 94.19 205 TYR A C 1
ATOM 1609 O O . TYR A 1 205 ? -17.418 18.630 31.198 1.00 94.19 205 TYR A O 1
ATOM 1617 N N . TYR A 1 206 ? -15.614 19.637 32.092 1.00 94.38 206 TYR A N 1
ATOM 1618 C CA . TYR A 1 206 ? -14.878 19.855 30.850 1.00 94.38 206 TYR A CA 1
ATOM 1619 C C . TYR A 1 206 ? -13.846 18.755 30.723 1.00 94.38 206 TYR A C 1
ATOM 1621 O O . TYR A 1 206 ? -13.118 18.482 31.675 1.00 94.38 206 TYR A O 1
ATOM 1629 N N . TRP A 1 207 ? -13.783 18.112 29.568 1.00 92.88 207 TRP A N 1
ATOM 1630 C CA . TRP A 1 207 ? -12.948 16.938 29.398 1.00 92.88 207 TRP A CA 1
ATOM 1631 C C . TRP A 1 207 ? -12.185 16.983 28.076 1.00 92.88 207 TRP A C 1
ATOM 1633 O O . TRP A 1 207 ? -12.608 17.614 27.106 1.00 92.88 207 TRP A O 1
ATOM 1643 N N . GLY A 1 208 ? -11.020 16.345 28.049 1.00 93.12 208 GLY A N 1
ATOM 1644 C CA . GLY A 1 208 ? -10.134 16.324 26.893 1.00 93.12 208 GLY A CA 1
ATOM 1645 C C . GLY A 1 208 ? -9.131 15.188 26.970 1.00 93.12 208 GLY A C 1
ATOM 1646 O O . GLY A 1 208 ? -8.792 14.726 28.054 1.00 93.12 208 GLY A O 1
ATOM 1647 N N . GLY A 1 209 ? -8.663 14.722 25.819 1.00 92.69 209 GLY A N 1
ATOM 1648 C CA . GLY A 1 209 ? -7.803 13.555 25.750 1.00 92.69 209 GLY A CA 1
ATOM 1649 C C . GLY A 1 209 ? -7.187 13.285 24.385 1.00 92.69 209 GLY A C 1
ATOM 1650 O O . GLY A 1 209 ? -7.358 14.030 23.416 1.00 92.69 209 GLY A O 1
ATOM 1651 N N . LEU A 1 210 ? -6.453 12.179 24.329 1.00 94.19 210 LEU A N 1
ATOM 1652 C CA . LEU A 1 210 ? -5.738 11.663 23.178 1.00 94.19 210 LEU A CA 1
ATOM 1653 C C . LEU A 1 210 ? -6.040 10.171 23.022 1.00 94.19 210 LEU A C 1
ATOM 1655 O O . LEU A 1 210 ? -5.646 9.352 23.850 1.00 94.19 210 LEU A O 1
ATOM 1659 N N . VAL A 1 211 ? -6.656 9.804 21.901 1.00 94.94 211 VAL A N 1
ATOM 1660 C CA . VAL A 1 211 ? -6.741 8.406 21.478 1.00 94.94 211 VAL A CA 1
ATOM 1661 C C . VAL A 1 211 ? -5.467 8.058 20.721 1.00 94.94 211 VAL A C 1
ATOM 1663 O O . VAL A 1 211 ? -5.262 8.524 19.597 1.00 94.94 211 VAL A O 1
ATOM 1666 N N . TYR A 1 212 ? -4.631 7.214 21.312 1.00 95.62 212 TYR A N 1
ATOM 1667 C CA . TYR A 1 212 ? -3.445 6.641 20.691 1.00 95.62 212 TYR A CA 1
ATOM 1668 C C . TYR A 1 212 ? -3.750 5.243 20.142 1.00 95.62 212 TYR A C 1
ATOM 1670 O O . TYR A 1 212 ? -4.279 4.376 20.831 1.00 95.62 212 TYR A O 1
ATOM 1678 N N . GLN A 1 213 ? -3.428 5.016 18.874 1.00 95.25 213 GLN A N 1
ATOM 1679 C CA . GLN A 1 213 ? -3.584 3.738 18.189 1.00 95.25 213 GLN A CA 1
ATOM 1680 C C . GLN A 1 213 ? -2.220 3.243 17.740 1.00 95.25 213 GLN A C 1
ATOM 1682 O O . GLN A 1 213 ? -1.526 3.923 16.987 1.00 95.25 213 GLN A O 1
ATOM 1687 N N . MET A 1 214 ? -1.885 2.024 18.128 1.00 94.62 214 MET A N 1
ATOM 1688 C CA . MET A 1 214 ? -0.660 1.342 17.755 1.00 94.62 214 MET A CA 1
ATOM 1689 C C . MET A 1 214 ? -1.009 0.046 17.032 1.00 94.62 214 MET A C 1
ATOM 1691 O O . MET A 1 214 ? -1.808 -0.751 17.509 1.00 94.62 214 MET A O 1
ATOM 1695 N N . TYR A 1 215 ? -0.409 -0.170 15.870 1.00 92.00 215 TYR A N 1
ATOM 1696 C CA . TYR A 1 215 ? -0.546 -1.386 15.082 1.00 92.00 215 TYR A CA 1
ATOM 1697 C C . TYR A 1 215 ? 0.795 -2.100 15.093 1.00 92.00 215 TYR A C 1
ATOM 1699 O O . TYR A 1 215 ? 1.772 -1.559 14.576 1.00 92.00 215 TYR A O 1
ATOM 1707 N N . LEU A 1 216 ? 0.820 -3.306 15.648 1.00 91.00 216 LEU A N 1
ATOM 1708 C CA . LEU A 1 216 ? 1.938 -4.232 15.590 1.00 91.00 216 LEU A CA 1
ATOM 1709 C C . LEU A 1 216 ? 1.494 -5.449 14.775 1.00 91.00 216 LEU A C 1
ATOM 1711 O O . LEU A 1 216 ? 0.783 -6.328 15.258 1.00 91.00 216 LEU A O 1
ATOM 1715 N N . TRP A 1 217 ? 1.878 -5.474 13.502 1.00 86.56 217 TRP A N 1
ATOM 1716 C CA . TRP A 1 217 ? 1.453 -6.464 12.520 1.00 86.56 217 TRP A CA 1
ATOM 1717 C C . TRP A 1 217 ? -0.082 -6.552 12.412 1.00 86.56 217 TRP A C 1
ATOM 1719 O O . TRP A 1 217 ? -0.716 -5.630 11.893 1.00 86.56 217 TRP A O 1
ATOM 1729 N N . LYS A 1 218 ? -0.681 -7.656 12.869 1.00 88.94 218 LYS A N 1
ATOM 1730 C CA . LYS A 1 218 ? -2.131 -7.888 12.892 1.00 88.94 218 LYS A CA 1
ATOM 1731 C C . LYS A 1 218 ? -2.782 -7.481 14.214 1.00 88.94 218 LYS A C 1
ATOM 1733 O O . LYS A 1 218 ? -4.000 -7.544 14.310 1.00 88.94 218 LYS A O 1
ATOM 1738 N N . ILE A 1 219 ? -2.003 -7.050 15.201 1.00 93.00 219 ILE A N 1
ATOM 1739 C CA . ILE A 1 219 ? -2.497 -6.597 16.500 1.00 93.00 219 ILE A CA 1
ATOM 1740 C C . ILE A 1 219 ? -2.651 -5.077 16.464 1.00 93.00 219 ILE A C 1
ATOM 1742 O O . ILE A 1 219 ? -1.734 -4.357 16.071 1.00 93.00 219 ILE A O 1
ATOM 1746 N N . LYS A 1 220 ? -3.808 -4.581 16.885 1.00 94.12 220 LYS A N 1
ATOM 1747 C CA . LYS A 1 220 ? -4.114 -3.167 17.068 1.00 94.12 220 LYS A CA 1
ATOM 1748 C C . LYS A 1 220 ? -4.406 -2.916 18.543 1.00 94.12 220 LYS A C 1
ATOM 1750 O O . LYS A 1 220 ? -5.383 -3.416 19.086 1.00 94.12 220 LYS A O 1
ATOM 1755 N N . PHE A 1 221 ? -3.572 -2.107 19.171 1.00 95.50 221 PHE A N 1
ATOM 1756 C CA . PHE A 1 221 ? -3.741 -1.626 20.532 1.00 95.50 221 PHE A CA 1
ATOM 1757 C C . PHE A 1 221 ? -4.273 -0.193 20.492 1.00 95.50 221 PHE A C 1
ATOM 1759 O O . PHE A 1 221 ? -3.693 0.662 19.817 1.00 95.50 221 PHE A O 1
ATOM 1766 N N . VAL A 1 222 ? -5.381 0.076 21.179 1.00 95.31 222 VAL A N 1
ATOM 1767 C CA . VAL A 1 222 ? -5.958 1.419 21.278 1.00 95.31 222 VAL A CA 1
ATOM 1768 C C . VAL A 1 222 ? -6.017 1.833 22.733 1.00 95.31 222 VAL A C 1
ATOM 1770 O O . VAL A 1 222 ? -6.643 1.164 23.550 1.00 95.31 222 VAL A O 1
ATOM 1773 N N . TYR A 1 223 ? -5.392 2.962 23.025 1.00 94.75 223 TYR A N 1
ATOM 1774 C CA . TYR A 1 223 ? -5.317 3.572 24.340 1.00 94.75 223 TYR A CA 1
ATOM 1775 C C . TYR A 1 223 ? -5.983 4.941 24.286 1.00 94.75 223 TYR A C 1
ATOM 1777 O O . TYR A 1 223 ? -5.752 5.694 23.341 1.00 94.75 223 TYR A O 1
ATOM 1785 N N . ASP A 1 224 ? -6.826 5.257 25.255 1.00 92.44 224 ASP A N 1
ATOM 1786 C CA . ASP A 1 224 ? -7.515 6.541 25.327 1.00 92.44 224 ASP A CA 1
ATOM 1787 C C . ASP A 1 224 ? -7.106 7.248 26.609 1.00 92.44 224 ASP A C 1
ATOM 1789 O O . ASP A 1 224 ? -7.559 6.876 27.681 1.00 92.44 224 ASP A O 1
ATOM 1793 N N . LEU A 1 225 ? -6.210 8.223 26.496 1.00 90.88 225 LEU A N 1
ATOM 1794 C CA . LEU A 1 225 ? -5.707 9.012 27.613 1.00 90.88 225 LEU A CA 1
ATOM 1795 C C . LEU A 1 225 ? -6.569 10.270 27.741 1.00 90.88 225 LEU A C 1
ATOM 1797 O O . LEU A 1 225 ? -6.479 11.135 26.873 1.00 90.88 225 LEU A O 1
ATOM 1801 N N . TRP A 1 226 ? -7.383 10.411 28.785 1.00 90.44 226 TRP A N 1
ATOM 1802 C CA . TRP A 1 226 ? -8.319 11.535 28.899 1.00 90.44 226 TRP A CA 1
ATOM 1803 C C . TRP A 1 226 ? -8.423 12.054 30.327 1.00 90.44 226 TRP A C 1
ATOM 1805 O O . TRP A 1 226 ? -8.380 11.289 31.275 1.00 90.44 226 TRP A O 1
ATOM 1815 N N . PHE A 1 227 ? -8.639 13.354 30.480 1.00 90.69 227 PHE A N 1
ATOM 1816 C CA . PHE A 1 227 ? -8.813 14.026 31.761 1.00 90.69 227 PHE A CA 1
ATOM 1817 C C . PHE A 1 227 ? -10.140 14.779 31.759 1.00 90.69 227 PHE A C 1
ATOM 1819 O O . PHE A 1 227 ? -10.585 15.260 30.714 1.00 90.69 227 PHE A O 1
ATOM 1826 N N . ALA A 1 228 ? -10.755 14.921 32.929 1.00 91.81 228 ALA A N 1
ATOM 1827 C CA . ALA A 1 228 ? -11.929 15.762 33.119 1.00 91.81 228 ALA A CA 1
ATOM 1828 C C . ALA A 1 228 ? -11.787 16.624 34.368 1.00 91.81 228 ALA A C 1
ATOM 1830 O O . ALA A 1 228 ? -11.293 16.158 35.394 1.00 91.81 228 ALA A O 1
ATOM 1831 N N . TYR A 1 229 ? -12.243 17.868 34.270 1.00 92.50 229 TYR A N 1
ATOM 1832 C CA . TYR A 1 229 ? -12.173 18.880 35.311 1.00 92.50 229 TYR A CA 1
ATOM 1833 C C . TYR A 1 229 ? -13.538 19.535 35.516 1.00 92.50 229 TYR A C 1
ATOM 1835 O O . TYR A 1 229 ? -14.206 19.925 34.555 1.00 92.50 229 TYR A O 1
ATOM 1843 N N . SER A 1 230 ? -13.929 19.679 36.775 1.00 93.25 230 SER A N 1
ATOM 1844 C CA . SER A 1 230 ? -15.079 20.452 37.217 1.00 93.25 230 SER A CA 1
ATOM 1845 C C . SER A 1 230 ? -14.625 21.627 38.075 1.00 93.25 230 SER A C 1
ATOM 1847 O O . SER A 1 230 ? -13.707 21.518 38.886 1.00 93.25 230 SER A O 1
ATOM 1849 N N . PHE A 1 231 ? -15.325 22.751 37.942 1.00 92.06 231 PHE A N 1
ATOM 1850 C CA . PHE A 1 231 ? -15.118 23.926 38.787 1.00 92.06 231 PHE A CA 1
ATOM 1851 C C . PHE A 1 231 ? -15.589 23.730 40.238 1.00 92.06 231 PHE A C 1
ATOM 1853 O O . PHE A 1 231 ? -15.260 24.556 41.083 1.00 92.06 231 PHE A O 1
ATOM 1860 N N . GLN A 1 232 ? -16.369 22.680 40.527 1.00 91.69 232 GLN A N 1
ATOM 1861 C CA . GLN A 1 232 ? -16.857 22.379 41.878 1.00 91.69 232 GLN A CA 1
ATOM 1862 C C . GLN A 1 232 ? -15.957 21.357 42.587 1.00 91.69 232 GLN A C 1
ATOM 1864 O O . GLN A 1 232 ? -15.458 21.651 43.670 1.00 91.69 232 GLN A O 1
ATOM 1869 N N . SER A 1 233 ? -15.715 20.190 41.978 1.00 89.69 233 SER A N 1
ATOM 1870 C CA . SER A 1 233 ? -14.939 19.100 42.586 1.00 89.69 233 SER A CA 1
ATOM 1871 C C . SER A 1 233 ? -13.476 19.005 42.136 1.00 89.69 233 SER A C 1
ATOM 1873 O O . SER A 1 233 ? -12.746 18.156 42.642 1.00 89.69 233 SER A O 1
ATOM 1875 N N . GLY A 1 234 ? -13.027 19.803 41.161 1.00 89.50 234 GLY A N 1
ATOM 1876 C CA . GLY A 1 234 ? -11.709 19.632 40.543 1.00 89.50 234 GLY A CA 1
ATOM 1877 C C . GLY A 1 234 ? -11.662 18.460 39.551 1.00 89.50 234 GLY A C 1
ATOM 1878 O O . GLY A 1 234 ? -12.594 18.257 38.773 1.00 89.50 234 GLY A O 1
ATOM 1879 N N . PHE A 1 235 ? -10.561 17.703 39.519 1.00 87.75 235 PHE A N 1
ATOM 1880 C CA . PHE A 1 235 ? -10.389 16.592 38.571 1.00 87.75 235 PHE A CA 1
ATOM 1881 C C . PHE A 1 235 ? -11.292 15.391 38.898 1.00 87.75 235 PHE A C 1
ATOM 1883 O O . PHE A 1 235 ? -11.447 15.013 40.054 1.00 87.75 235 PHE A O 1
ATOM 1890 N N . TYR A 1 236 ? -11.862 14.769 37.861 1.00 79.94 236 TYR A N 1
ATOM 1891 C CA . TYR A 1 236 ? -12.840 13.675 37.971 1.00 79.94 236 TYR A CA 1
ATOM 1892 C C . TYR A 1 236 ? -12.303 12.394 38.647 1.00 79.94 236 TYR A C 1
ATOM 1894 O O . TYR A 1 236 ? -13.079 11.624 39.209 1.00 79.94 236 TYR A O 1
ATOM 1902 N N . ARG A 1 237 ? -10.990 12.142 38.612 1.00 73.88 237 ARG A N 1
ATOM 1903 C CA . ARG A 1 237 ? -10.343 10.999 39.276 1.00 73.88 237 ARG A CA 1
ATOM 1904 C C . ARG A 1 237 ? -8.859 11.309 39.491 1.00 73.88 237 ARG A C 1
ATOM 1906 O O . ARG A 1 237 ? -8.255 11.940 38.624 1.00 73.88 237 ARG A O 1
ATOM 1913 N N . ASP A 1 238 ? -8.291 10.874 40.615 1.00 66.88 238 ASP A N 1
ATOM 1914 C CA . ASP A 1 238 ? -6.851 10.957 40.889 1.00 66.88 238 ASP A CA 1
ATOM 1915 C C . ASP A 1 238 ? -6.143 9.731 40.292 1.00 66.88 238 ASP A C 1
ATOM 1917 O O . ASP A 1 238 ? -6.595 8.604 40.480 1.00 66.88 238 ASP A O 1
ATOM 1921 N N . TRP A 1 239 ? -5.075 9.937 39.524 1.00 70.31 239 TRP A N 1
ATOM 1922 C CA . TRP A 1 239 ? -4.433 8.909 38.684 1.00 70.31 239 TRP A CA 1
ATOM 1923 C C . TRP A 1 239 ? -3.389 8.098 39.457 1.00 70.31 239 TRP A C 1
ATOM 1925 O O . TRP A 1 239 ? -2.258 7.902 39.005 1.00 70.31 239 TRP A O 1
ATOM 1935 N N . ALA A 1 240 ? -3.730 7.701 40.676 1.00 70.06 240 ALA A N 1
ATOM 1936 C CA . ALA A 1 240 ? -2.750 7.196 41.627 1.00 70.06 240 ALA A CA 1
ATOM 1937 C C . ALA A 1 240 ? -2.497 5.681 41.496 1.00 70.06 240 ALA A C 1
ATOM 1939 O O . ALA A 1 240 ? -1.437 5.213 41.915 1.00 70.06 240 ALA A O 1
ATOM 1940 N N . GLY A 1 241 ? -3.438 4.914 40.926 1.00 74.00 241 GLY A N 1
ATOM 1941 C CA . GLY A 1 241 ? -3.372 3.449 40.840 1.00 74.00 241 GLY A CA 1
ATOM 1942 C C . GLY A 1 241 ? -2.850 2.918 39.502 1.00 74.00 241 GLY A C 1
ATOM 1943 O O . GLY A 1 241 ? -2.996 3.552 38.458 1.00 74.00 241 GLY A O 1
ATOM 1944 N N . TRP A 1 242 ? -2.267 1.714 39.503 1.00 76.44 242 TRP A N 1
ATOM 1945 C CA . TRP A 1 242 ? -1.886 1.018 38.262 1.00 76.44 242 TRP A CA 1
ATOM 1946 C C . TRP A 1 242 ? -3.122 0.502 37.509 1.00 76.44 242 TRP A C 1
ATOM 1948 O O . TRP A 1 242 ? -3.110 0.404 36.282 1.00 76.44 242 TRP A O 1
ATOM 1958 N N . GLU A 1 243 ? -4.199 0.214 38.242 1.00 76.38 243 GLU A N 1
ATOM 1959 C CA . GLU A 1 243 ? -5.496 -0.206 37.722 1.00 76.38 243 GLU A CA 1
ATOM 1960 C C . GLU A 1 243 ? -6.088 0.862 36.795 1.00 76.38 243 GLU A C 1
ATOM 1962 O O . GLU A 1 243 ? -6.633 0.533 35.740 1.00 76.38 243 GLU A O 1
ATOM 1967 N N . ASP A 1 244 ? -5.889 2.143 37.126 1.00 76.00 244 ASP A N 1
ATOM 1968 C CA . ASP A 1 244 ? -6.357 3.259 36.306 1.00 76.00 244 ASP A CA 1
ATOM 1969 C C . ASP A 1 244 ? -5.696 3.254 34.923 1.00 76.00 244 ASP A C 1
ATOM 1971 O O . ASP A 1 244 ? -6.357 3.525 33.926 1.00 76.00 244 ASP A O 1
ATOM 1975 N N . TRP A 1 245 ? -4.418 2.881 34.803 1.00 77.19 245 TRP A N 1
ATOM 1976 C CA . TRP A 1 245 ? -3.746 2.791 33.498 1.00 77.19 245 TRP A CA 1
ATOM 1977 C C . TRP A 1 245 ? -4.343 1.689 32.618 1.00 77.19 245 TRP A C 1
ATOM 1979 O O . TRP A 1 245 ? -4.488 1.859 31.406 1.00 77.19 245 TRP A O 1
ATOM 1989 N N . VAL A 1 246 ? -4.739 0.565 33.216 1.00 78.75 246 VAL A N 1
ATOM 1990 C CA . VAL A 1 246 ? -5.390 -0.531 32.485 1.00 78.75 246 VAL A CA 1
ATOM 1991 C C . VAL A 1 246 ? -6.785 -0.114 32.017 1.00 78.75 246 VAL A C 1
ATOM 1993 O O . VAL A 1 246 ? -7.158 -0.406 30.878 1.00 78.75 246 VAL A O 1
ATOM 1996 N N . ASP A 1 247 ? -7.516 0.654 32.827 1.00 77.94 247 ASP A N 1
ATOM 1997 C CA . ASP A 1 247 ? -8.836 1.187 32.473 1.00 77.94 247 ASP A CA 1
ATOM 1998 C C . ASP A 1 247 ? -8.801 2.127 31.257 1.00 77.94 247 ASP A C 1
ATOM 2000 O O . ASP A 1 247 ? -9.803 2.261 30.557 1.00 77.94 247 ASP A O 1
ATOM 2004 N N . HIS A 1 248 ? -7.662 2.730 30.913 1.00 86.06 248 HIS A N 1
ATOM 2005 C CA . HIS A 1 248 ? -7.522 3.570 29.714 1.00 86.06 248 HIS A CA 1
ATOM 2006 C C . HIS A 1 248 ? -7.226 2.771 28.433 1.00 86.06 248 HIS A C 1
ATOM 2008 O O . HIS A 1 248 ? -7.301 3.318 27.327 1.00 86.06 248 HIS A O 1
ATOM 2014 N N . ILE A 1 249 ? -6.974 1.458 28.526 1.00 89.56 249 ILE A N 1
ATOM 2015 C CA . ILE A 1 249 ? -6.917 0.589 27.344 1.00 89.56 249 ILE A CA 1
ATOM 2016 C C . ILE A 1 249 ? -8.314 0.559 26.729 1.00 89.56 249 ILE A C 1
ATOM 2018 O O . ILE A 1 249 ? -9.244 -0.057 27.248 1.00 89.56 249 ILE A O 1
ATOM 2022 N N . LYS A 1 250 ? -8.500 1.272 25.617 1.00 92.19 250 LYS A N 1
ATOM 2023 C CA . LYS A 1 250 ? -9.792 1.373 24.942 1.00 92.19 250 LYS A CA 1
ATOM 2024 C C . LYS A 1 250 ? -10.195 0.019 24.379 1.00 92.19 250 LYS A C 1
ATOM 2026 O O . LYS A 1 250 ? -11.298 -0.429 24.658 1.00 92.19 250 LYS A O 1
ATOM 2031 N N . TYR A 1 251 ? -9.314 -0.626 23.618 1.00 94.75 251 TYR A N 1
ATOM 2032 C CA . TYR A 1 251 ? -9.450 -2.030 23.232 1.00 94.75 251 TYR A CA 1
ATOM 2033 C C . TYR A 1 251 ? -8.149 -2.577 22.643 1.00 94.75 251 TYR A C 1
ATOM 2035 O O . TYR A 1 251 ? -7.298 -1.834 22.146 1.00 94.75 251 TYR A O 1
ATOM 2043 N N . ILE A 1 252 ? -8.052 -3.901 22.631 1.00 95.56 252 ILE A N 1
ATOM 2044 C CA . ILE A 1 252 ? -7.074 -4.661 21.858 1.00 95.56 252 ILE A CA 1
ATOM 2045 C C . ILE A 1 252 ? -7.834 -5.427 20.782 1.00 95.56 252 ILE A C 1
ATOM 2047 O O . ILE A 1 252 ? -8.856 -6.050 21.054 1.00 95.56 252 ILE A O 1
ATOM 2051 N N . GLU A 1 253 ? -7.343 -5.361 19.555 1.00 95.19 253 GLU A N 1
ATOM 2052 C CA . GLU A 1 253 ? -7.892 -6.044 18.392 1.00 95.19 253 GLU A CA 1
ATOM 2053 C C . GLU A 1 253 ? -6.802 -6.915 17.761 1.00 95.19 253 GLU A C 1
ATOM 2055 O O . GLU A 1 253 ? -5.669 -6.475 17.578 1.00 95.19 253 GLU A O 1
ATOM 2060 N N . VAL A 1 254 ? -7.136 -8.159 17.440 1.00 94.44 254 VAL A N 1
ATOM 2061 C CA . VAL A 1 254 ? -6.273 -9.102 16.732 1.00 94.44 254 VAL A CA 1
ATOM 2062 C C . VAL A 1 254 ? -6.962 -9.447 15.422 1.00 94.44 254 VAL A C 1
ATOM 2064 O O . VAL A 1 254 ? -8.091 -9.940 15.424 1.00 94.44 254 VAL A O 1
ATOM 2067 N N . PHE A 1 255 ? -6.256 -9.188 14.321 1.00 90.31 255 PHE A N 1
ATOM 2068 C CA . PHE A 1 255 ? -6.773 -9.178 12.953 1.00 90.31 255 PHE A CA 1
ATOM 2069 C C . PHE A 1 255 ? -7.870 -8.128 12.734 1.00 90.31 255 PHE A C 1
ATOM 2071 O O . PHE A 1 255 ? -8.382 -7.517 13.666 1.00 90.31 255 PHE A O 1
ATOM 2078 N N . ARG A 1 256 ? -8.195 -7.840 11.472 1.00 86.19 256 ARG A N 1
ATOM 2079 C CA . ARG A 1 256 ? -9.196 -6.813 11.138 1.00 86.19 256 ARG A CA 1
ATOM 2080 C C . ARG A 1 256 ? -10.580 -7.434 11.017 1.00 86.19 256 ARG A C 1
ATOM 2082 O O . ARG A 1 256 ? -10.700 -8.595 10.645 1.00 86.19 256 ARG A O 1
ATOM 2089 N N . ARG A 1 257 ? -11.635 -6.644 11.250 1.00 81.19 257 ARG A N 1
ATOM 2090 C CA . ARG A 1 257 ? -13.003 -7.060 10.894 1.00 81.19 257 ARG A CA 1
ATOM 2091 C C . ARG A 1 257 ? -13.021 -7.469 9.409 1.00 81.19 257 ARG A C 1
ATOM 2093 O O . ARG A 1 257 ? -12.654 -6.657 8.561 1.00 81.19 257 ARG A O 1
ATOM 2100 N N . GLY A 1 258 ? -13.426 -8.706 9.119 1.00 78.31 258 GLY A N 1
ATOM 2101 C CA . GLY A 1 258 ? -13.421 -9.297 7.774 1.00 78.31 258 GLY A CA 1
ATOM 2102 C C . GLY A 1 258 ? -12.234 -10.221 7.464 1.00 78.31 258 GLY A C 1
ATOM 2103 O O . GLY A 1 258 ? -12.287 -10.924 6.458 1.00 78.31 258 GLY A O 1
ATOM 2104 N N . ASP A 1 259 ? -11.193 -10.260 8.306 1.00 84.88 259 ASP A N 1
ATOM 2105 C CA . ASP A 1 259 ? -10.193 -11.336 8.258 1.00 84.88 259 ASP A CA 1
ATOM 2106 C C . ASP A 1 259 ? -10.851 -12.670 8.715 1.00 84.88 259 ASP A C 1
ATOM 2108 O O . ASP A 1 259 ? -11.829 -12.637 9.467 1.00 84.88 259 ASP A O 1
ATOM 2112 N N . PRO A 1 260 ? -10.326 -13.852 8.318 1.00 88.38 260 PRO A N 1
ATOM 2113 C CA . PRO A 1 260 ? -10.938 -15.155 8.636 1.00 88.38 260 PRO A CA 1
ATOM 2114 C C . PRO A 1 260 ? -11.101 -15.450 10.130 1.00 88.38 260 PRO A C 1
ATOM 2116 O O . PRO A 1 260 ? -11.903 -16.292 10.522 1.00 88.38 260 PRO A O 1
ATOM 2119 N N . VAL A 1 261 ? -10.306 -14.789 10.966 1.00 91.19 261 VAL A N 1
ATOM 2120 C CA . VAL A 1 261 ? -10.462 -14.759 12.416 1.00 91.19 261 VAL A CA 1
ATOM 2121 C C . VAL A 1 261 ? -10.277 -13.312 12.832 1.00 91.19 261 VAL A C 1
ATOM 2123 O O . VAL A 1 261 ? -9.338 -12.670 12.374 1.00 91.19 261 VAL A O 1
ATOM 2126 N N . PHE A 1 262 ? -11.147 -12.814 13.698 1.00 93.75 262 PHE A N 1
ATOM 2127 C CA . PHE A 1 262 ? -11.102 -11.485 14.288 1.00 93.75 262 PHE A CA 1
ATOM 2128 C C . PHE A 1 262 ? -11.433 -11.600 15.771 1.00 93.75 262 PHE A C 1
ATOM 2130 O O . PHE A 1 262 ? -12.429 -12.220 16.139 1.00 93.75 262 PHE A O 1
ATOM 2137 N N . LEU A 1 263 ? -10.617 -10.984 16.618 1.00 96.19 263 LEU A N 1
ATOM 2138 C CA . LEU A 1 263 ? -10.837 -10.924 18.058 1.00 96.19 263 LEU A CA 1
ATOM 2139 C C . LEU A 1 263 ? -10.700 -9.478 18.522 1.00 96.19 263 LEU A C 1
ATOM 2141 O O . LEU A 1 263 ? -9.743 -8.798 18.161 1.00 96.19 263 LEU A O 1
ATOM 2145 N N . ARG A 1 264 ? -11.611 -9.024 19.376 1.00 95.81 264 ARG A N 1
ATOM 2146 C CA . ARG A 1 264 ? -11.494 -7.751 20.085 1.00 95.81 264 ARG A CA 1
ATOM 2147 C C . ARG A 1 264 ? -11.839 -7.930 21.556 1.00 95.81 264 ARG A C 1
ATOM 2149 O O . ARG A 1 264 ? -12.803 -8.611 21.881 1.00 95.81 264 ARG A O 1
ATOM 2156 N N . VAL A 1 265 ? -11.081 -7.270 22.427 1.00 95.44 265 VAL A N 1
ATOM 2157 C CA . VAL A 1 265 ? -11.332 -7.198 23.874 1.00 95.44 265 VAL A CA 1
ATOM 2158 C C . VAL A 1 265 ? -11.257 -5.738 24.328 1.00 95.44 265 VAL A C 1
ATOM 2160 O O . VAL A 1 265 ? -10.338 -5.023 23.928 1.00 95.44 265 VAL A O 1
ATOM 2163 N N . GLY A 1 266 ? -12.218 -5.288 25.137 1.00 93.31 266 GLY A N 1
ATOM 2164 C CA . GLY A 1 266 ? -12.373 -3.907 25.610 1.00 93.31 266 GLY A CA 1
ATOM 2165 C C . GLY A 1 266 ? -13.666 -3.264 25.101 1.00 93.31 266 GLY A C 1
ATOM 2166 O O . GLY A 1 266 ? -14.744 -3.854 25.178 1.00 93.31 266 GLY A O 1
ATOM 2167 N N . LEU A 1 267 ? -13.576 -2.048 24.565 1.00 92.38 267 LEU A N 1
ATOM 2168 C CA . LEU A 1 267 ? -14.718 -1.341 23.996 1.00 92.38 267 LEU A CA 1
ATOM 2169 C C . LEU A 1 267 ? -15.144 -1.956 22.651 1.00 92.38 267 LEU A C 1
ATOM 2171 O O . LEU A 1 267 ? -14.406 -1.947 21.657 1.00 92.38 267 LEU A O 1
ATOM 2175 N N . ILE A 1 268 ? -16.374 -2.451 22.613 1.00 91.00 268 ILE A N 1
ATOM 2176 C CA . ILE A 1 268 ? -17.063 -2.917 21.415 1.00 91.00 268 ILE A CA 1
ATOM 2177 C C . ILE A 1 268 ? -17.770 -1.713 20.800 1.00 91.00 268 ILE A C 1
ATOM 2179 O O . ILE A 1 268 ? -18.632 -1.107 21.421 1.00 91.00 268 ILE A O 1
ATOM 2183 N N . GLU A 1 269 ? -17.420 -1.378 19.561 1.00 87.44 269 GLU A N 1
ATOM 2184 C CA . GLU A 1 269 ? -18.011 -0.255 18.827 1.00 87.44 269 GLU A CA 1
ATOM 2185 C C . GLU A 1 269 ? -18.700 -0.773 17.560 1.00 87.44 269 GLU A C 1
ATOM 2187 O O . GLU A 1 269 ? -18.135 -1.613 16.843 1.00 87.44 269 GLU A O 1
ATOM 2192 N N . ASN A 1 270 ? -19.881 -0.217 17.270 1.00 82.62 270 ASN A N 1
ATOM 2193 C CA . ASN A 1 270 ? -20.678 -0.452 16.063 1.00 82.62 270 ASN A CA 1
ATOM 2194 C C . ASN A 1 270 ? -20.951 -1.941 15.794 1.00 82.62 270 ASN A C 1
ATOM 2196 O O . ASN A 1 270 ? -20.876 -2.398 14.647 1.00 82.62 270 ASN A O 1
ATOM 2200 N N . LYS A 1 271 ? -21.239 -2.723 16.843 1.00 83.69 271 LYS A N 1
ATOM 2201 C CA . LYS A 1 271 ? -21.564 -4.141 16.677 1.00 83.69 271 LYS A CA 1
ATOM 2202 C C . LYS A 1 271 ? -22.915 -4.273 15.984 1.00 83.69 271 LYS A C 1
ATOM 2204 O O . LYS A 1 271 ? -23.917 -3.702 16.412 1.00 83.69 271 LYS A O 1
ATOM 2209 N N . ARG A 1 272 ? -22.920 -5.068 14.917 1.00 80.62 272 ARG A N 1
ATOM 2210 C CA . ARG A 1 272 ? -24.120 -5.505 14.209 1.00 80.62 272 ARG A CA 1
ATOM 2211 C C . ARG A 1 272 ? -24.244 -7.011 14.327 1.00 80.62 272 ARG A C 1
ATOM 2213 O O . ARG A 1 272 ? -23.269 -7.725 14.106 1.00 80.62 272 ARG A O 1
ATOM 2220 N N . TYR A 1 273 ? -25.437 -7.482 14.653 1.00 73.69 273 TYR A N 1
ATOM 2221 C CA . TYR A 1 273 ? -25.744 -8.892 14.842 1.00 73.69 273 TYR A CA 1
ATOM 2222 C C . TYR A 1 273 ? -27.092 -9.234 14.197 1.00 73.69 273 TYR A C 1
ATOM 2224 O O . TYR A 1 273 ? -28.013 -8.416 14.171 1.00 73.69 273 TYR A O 1
ATOM 2232 N N . GLY A 1 274 ? -27.201 -10.427 13.604 1.00 67.94 274 GLY A N 1
ATOM 2233 C CA . GLY A 1 274 ? -28.421 -10.853 12.905 1.00 67.94 274 GLY A CA 1
ATOM 2234 C C . GLY A 1 274 ? -28.821 -9.936 11.740 1.00 67.94 274 GLY A C 1
ATOM 2235 O O . GLY A 1 274 ? -29.995 -9.624 11.585 1.00 67.94 274 GLY A O 1
ATOM 2236 N N . ARG A 1 275 ? -27.850 -9.447 10.949 1.00 66.94 275 ARG A N 1
ATOM 2237 C CA . ARG A 1 275 ? -28.055 -8.436 9.882 1.00 66.94 275 ARG A CA 1
ATOM 2238 C C . ARG A 1 275 ? -28.630 -7.096 10.377 1.00 66.94 275 ARG A C 1
ATOM 2240 O O . ARG A 1 275 ? -29.199 -6.357 9.584 1.00 66.94 275 ARG A O 1
ATOM 2247 N N . GLY A 1 276 ? -28.474 -6.783 11.664 1.00 64.56 276 GLY A N 1
ATOM 2248 C CA . GLY A 1 276 ? -29.037 -5.578 12.278 1.00 64.56 276 GLY A CA 1
ATOM 2249 C C . GLY A 1 276 ? -30.453 -5.763 12.829 1.00 64.56 276 GLY A C 1
ATOM 2250 O O . GLY A 1 276 ? -30.984 -4.838 13.424 1.00 64.56 276 GLY A O 1
ATOM 2251 N N . LEU A 1 277 ? -31.068 -6.943 12.672 1.00 66.44 277 LEU A N 1
ATOM 2252 C CA . LEU A 1 277 ? -32.405 -7.203 13.220 1.00 66.44 277 LEU A CA 1
ATOM 2253 C C . LEU A 1 277 ? -32.382 -7.494 14.72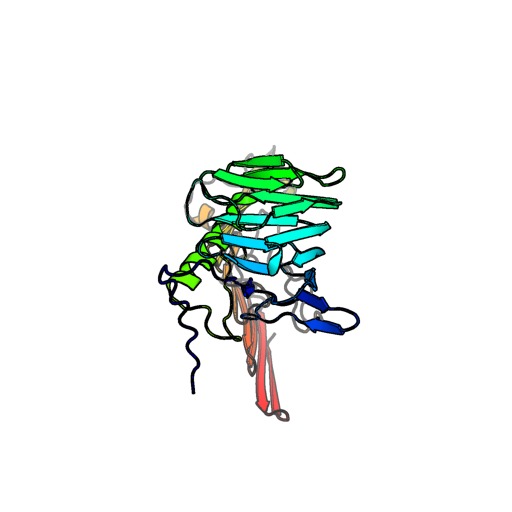4 1.00 66.44 277 LEU A C 1
ATOM 2255 O O . LEU A 1 277 ? -33.336 -7.167 15.417 1.00 66.44 277 LEU A O 1
ATOM 2259 N N . LEU A 1 278 ? -31.316 -8.132 15.216 1.00 76.81 278 LEU A N 1
ATOM 2260 C CA . LEU A 1 278 ? -31.184 -8.493 16.632 1.00 76.81 278 LEU A CA 1
ATOM 2261 C C . LEU A 1 278 ? -30.417 -7.426 17.407 1.00 76.81 278 LEU A C 1
ATOM 2263 O O . LEU A 1 278 ? -30.810 -7.035 18.499 1.00 76.81 278 LEU A O 1
ATOM 2267 N N . VAL A 1 279 ? -29.313 -6.955 16.829 1.00 80.00 279 VAL A N 1
ATOM 2268 C CA . VAL A 1 279 ? -28.504 -5.876 17.389 1.00 80.00 279 VAL A CA 1
ATOM 2269 C C . VAL A 1 279 ? -28.018 -5.022 16.230 1.00 80.00 279 VAL A C 1
ATOM 2271 O O . VAL A 1 279 ? -27.352 -5.534 15.326 1.00 80.00 279 VAL A O 1
ATOM 2274 N N . ASP A 1 280 ? -28.313 -3.730 16.255 1.00 79.81 280 ASP A N 1
ATOM 2275 C CA . ASP A 1 280 ? -27.732 -2.763 15.328 1.00 79.81 280 ASP A CA 1
ATOM 2276 C C . ASP A 1 280 ? -27.032 -1.655 16.105 1.00 79.81 280 ASP A C 1
ATOM 2278 O O . ASP A 1 280 ? -27.527 -1.172 17.120 1.00 79.81 280 ASP A O 1
ATOM 2282 N N . ASN A 1 281 ? -25.859 -1.275 15.604 1.00 82.19 281 ASN A N 1
ATOM 2283 C CA . ASN A 1 281 ? -25.040 -0.189 16.123 1.00 82.19 281 ASN A CA 1
ATOM 2284 C C . ASN A 1 281 ? -24.765 -0.246 17.639 1.00 82.19 281 ASN A C 1
ATOM 2286 O O . ASN A 1 281 ? -24.716 0.783 18.314 1.00 82.19 281 ASN A O 1
ATOM 2290 N N . TYR A 1 282 ? -24.577 -1.446 18.185 1.00 85.88 282 TYR A N 1
ATOM 2291 C CA . TYR A 1 282 ? -24.343 -1.607 19.614 1.00 85.88 282 TYR A CA 1
ATOM 2292 C C . TYR A 1 282 ? -22.951 -1.130 20.029 1.00 85.88 282 TYR A C 1
ATOM 2294 O O . TYR A 1 282 ? -21.949 -1.390 19.351 1.00 85.88 282 TYR A O 1
ATOM 2302 N N . ASN A 1 283 ? -22.915 -0.453 21.175 1.00 87.75 283 ASN A N 1
ATOM 2303 C CA . ASN A 1 283 ?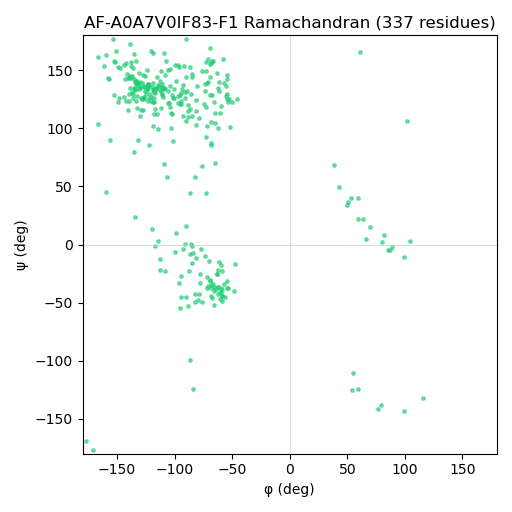 -21.715 -0.009 21.861 1.00 87.75 283 ASN A CA 1
ATOM 2304 C C . ASN A 1 283 ? -21.854 -0.349 23.350 1.00 87.75 283 ASN A C 1
ATOM 2306 O O . ASN A 1 283 ? -22.900 -0.086 23.940 1.00 87.75 283 ASN A O 1
ATOM 2310 N N . ASN A 1 284 ? -20.816 -0.923 23.955 1.00 88.50 284 ASN A N 1
ATOM 2311 C CA . ASN A 1 284 ? -20.786 -1.211 25.394 1.00 88.50 284 ASN A CA 1
ATOM 2312 C C . ASN A 1 284 ? -20.210 -0.042 26.227 1.00 88.50 284 ASN A C 1
ATOM 2314 O O . ASN A 1 284 ? -19.844 -0.208 27.391 1.00 88.50 284 ASN A O 1
ATOM 2318 N N . ALA A 1 285 ? -20.134 1.152 25.636 1.00 85.81 285 ALA A N 1
ATOM 2319 C CA . ALA A 1 285 ? -19.974 2.411 26.348 1.00 85.81 285 ALA A CA 1
ATOM 2320 C C . ALA A 1 285 ? -21.235 2.735 27.160 1.00 85.81 285 ALA A C 1
ATOM 2322 O O . ALA A 1 285 ? -22.331 2.776 26.603 1.00 85.81 285 ALA A O 1
ATOM 2323 N N . VAL A 1 286 ? -21.069 3.034 28.449 1.00 81.44 286 VAL A N 1
ATOM 2324 C CA . VAL A 1 286 ? -22.165 3.525 29.298 1.00 81.44 286 VAL A CA 1
ATOM 2325 C C . VAL A 1 286 ? -22.230 5.047 29.199 1.00 81.44 286 VAL A C 1
ATOM 2327 O O . VAL A 1 286 ? -23.260 5.610 28.836 1.00 81.44 286 VAL A O 1
ATOM 2330 N N . PHE A 1 287 ? -21.104 5.717 29.443 1.00 80.56 287 PHE A N 1
ATOM 2331 C CA . PHE A 1 287 ? -20.990 7.166 29.353 1.00 80.56 287 PHE A CA 1
ATOM 2332 C C . PHE A 1 287 ? -19.535 7.574 29.110 1.00 80.56 287 PHE A C 1
ATOM 2334 O O . PHE A 1 287 ? -18.770 7.765 30.049 1.00 80.56 287 PHE A O 1
ATOM 2341 N N . LEU A 1 288 ? -19.113 7.690 27.848 1.00 78.81 288 LEU A N 1
ATOM 2342 C CA . LEU A 1 288 ? -17.726 8.057 27.554 1.00 78.81 288 LEU A CA 1
ATOM 2343 C C . LEU A 1 288 ? -17.420 9.516 27.947 1.00 78.81 288 LEU A C 1
ATOM 2345 O O . LEU A 1 288 ? -18.259 10.394 27.744 1.00 78.81 288 LEU A O 1
ATOM 2349 N N . PRO A 1 289 ? -16.200 9.795 28.430 1.00 77.44 289 PRO A N 1
ATOM 2350 C CA . PRO A 1 289 ? -15.141 8.828 28.749 1.00 77.44 289 PRO A CA 1
ATOM 2351 C C . PRO A 1 289 ? -15.228 8.224 30.176 1.00 77.44 289 PRO A C 1
ATOM 2353 O O . PRO A 1 289 ? -14.403 7.394 30.540 1.00 77.44 289 PRO A O 1
ATOM 2356 N N . PHE A 1 290 ? -16.233 8.607 30.967 1.00 82.81 290 PHE A N 1
ATOM 2357 C CA . PHE A 1 290 ? -16.369 8.335 32.405 1.00 82.81 290 PHE A CA 1
ATOM 2358 C C . PHE A 1 290 ? -16.692 6.879 32.785 1.00 82.81 290 PHE A C 1
ATOM 2360 O O . PHE A 1 290 ? -16.204 6.405 33.810 1.00 82.81 290 PHE A O 1
ATOM 2367 N N . GLU A 1 291 ? -17.516 6.182 31.999 1.00 83.94 291 GLU A N 1
ATOM 2368 C CA . GLU A 1 291 ? -17.939 4.798 32.243 1.00 83.94 291 GLU A CA 1
ATOM 2369 C C . GLU A 1 291 ? -17.971 3.995 30.930 1.00 83.94 291 GLU A C 1
ATOM 2371 O O . GLU A 1 291 ? -18.670 4.333 29.968 1.00 83.94 291 GLU A O 1
ATOM 2376 N N . LYS A 1 292 ? -17.231 2.884 30.895 1.00 86.06 292 LYS A N 1
ATOM 2377 C CA . LYS A 1 292 ? -17.251 1.900 29.805 1.00 86.06 292 LYS A CA 1
ATOM 2378 C C . LYS A 1 292 ? -17.225 0.486 30.373 1.00 86.06 292 LYS A C 1
ATOM 2380 O O . LYS A 1 292 ? -16.677 0.265 31.451 1.00 86.06 292 LYS A O 1
ATOM 2385 N N . LEU A 1 293 ? -17.770 -0.463 29.622 1.00 88.94 293 LEU A N 1
ATOM 2386 C CA . LEU A 1 293 ? -17.644 -1.885 29.922 1.00 88.94 293 LEU A CA 1
ATOM 2387 C C . LEU A 1 293 ? -16.491 -2.500 29.121 1.00 88.94 293 LEU A C 1
ATOM 2389 O O . LEU A 1 293 ? -16.147 -2.036 28.029 1.00 88.94 293 LEU A O 1
ATOM 2393 N N . ASN A 1 294 ? -15.906 -3.568 29.658 1.00 90.62 294 ASN A N 1
ATOM 2394 C CA . ASN A 1 294 ? -14.845 -4.324 28.999 1.00 90.62 294 ASN A CA 1
ATOM 2395 C C . ASN A 1 294 ? -15.443 -5.590 28.392 1.00 90.62 294 ASN A C 1
ATOM 2397 O O . ASN A 1 294 ? -15.509 -6.620 29.047 1.00 90.62 294 ASN A O 1
ATOM 2401 N N . GLY A 1 295 ? -15.903 -5.506 27.149 1.00 93.81 295 GLY A N 1
ATOM 2402 C CA . GLY A 1 295 ? -16.516 -6.613 26.423 1.00 93.81 295 GLY A CA 1
ATOM 2403 C C . GLY A 1 295 ? -15.505 -7.439 25.636 1.00 93.81 295 GLY A C 1
ATOM 2404 O O . GLY A 1 295 ? -14.317 -7.117 25.563 1.00 93.81 295 GLY A O 1
ATOM 2405 N N . ALA A 1 296 ? -15.993 -8.501 25.004 1.00 95.25 296 ALA A N 1
ATOM 2406 C CA . ALA A 1 296 ? -15.218 -9.283 24.049 1.00 95.25 296 ALA A CA 1
ATOM 2407 C C . ALA A 1 296 ? -16.063 -9.643 22.824 1.00 95.25 296 ALA A C 1
ATOM 2409 O O . ALA A 1 296 ? -17.264 -9.880 22.929 1.00 95.25 296 ALA A O 1
ATOM 2410 N N . GLU A 1 297 ? -15.424 -9.687 21.660 1.00 94.44 297 GLU A N 1
ATOM 2411 C CA . GLU A 1 297 ? -16.023 -10.063 20.383 1.00 94.44 297 GLU A CA 1
ATOM 2412 C C . GLU A 1 297 ? -15.072 -11.004 19.641 1.00 94.44 297 GLU A C 1
ATOM 2414 O O . GLU A 1 297 ? -13.896 -10.688 19.470 1.00 94.44 297 GLU A O 1
ATOM 2419 N N . LEU A 1 298 ? -15.588 -12.137 19.170 1.00 94.81 298 LEU A N 1
ATOM 2420 C CA . LEU A 1 298 ? -14.872 -13.098 18.341 1.00 94.81 298 LEU A CA 1
ATOM 2421 C C . LEU A 1 298 ? -15.694 -13.382 17.085 1.00 94.81 298 LEU A C 1
ATOM 2423 O O . LEU A 1 298 ? -16.849 -13.792 17.159 1.00 94.81 298 LEU A O 1
ATOM 2427 N N . ASN A 1 299 ? -15.066 -13.210 15.929 1.00 92.94 299 ASN A N 1
ATOM 2428 C CA . ASN A 1 299 ? -15.627 -13.548 14.634 1.00 92.94 299 ASN A CA 1
ATOM 2429 C C . ASN A 1 299 ? -14.687 -14.517 13.909 1.00 92.94 299 ASN A C 1
ATOM 2431 O O . ASN A 1 299 ? -13.476 -14.319 13.877 1.00 92.94 299 ASN A O 1
ATOM 2435 N N . ILE A 1 300 ? -15.249 -15.584 13.358 1.00 92.44 300 ILE A N 1
ATOM 2436 C CA . ILE A 1 300 ? -14.551 -16.596 12.572 1.00 92.44 300 ILE A CA 1
ATOM 2437 C C . ILE A 1 300 ? -15.322 -16.742 11.261 1.00 92.44 300 ILE A C 1
ATOM 2439 O O . ILE A 1 300 ? -16.521 -17.013 11.281 1.00 92.44 300 ILE A O 1
ATOM 2443 N N . ASP A 1 301 ? -14.643 -16.589 10.130 1.00 89.38 301 ASP A N 1
ATOM 2444 C CA . ASP A 1 301 ? -15.187 -16.783 8.787 1.00 89.38 301 ASP A CA 1
ATOM 2445 C C . ASP A 1 301 ? -14.238 -17.665 7.964 1.00 89.38 301 ASP A C 1
ATOM 2447 O O . ASP A 1 301 ? -13.303 -17.205 7.307 1.00 89.38 301 ASP A O 1
ATOM 2451 N N . LEU A 1 302 ? -14.464 -18.973 8.045 1.00 87.25 302 LEU A N 1
ATOM 2452 C CA . LEU A 1 302 ? -13.770 -20.003 7.280 1.00 87.25 302 LEU A CA 1
ATOM 2453 C C . LEU A 1 302 ? -14.719 -20.565 6.215 1.00 87.25 302 LEU A C 1
ATOM 2455 O O . LEU A 1 302 ? -15.940 -20.555 6.377 1.00 87.25 302 LEU A O 1
ATOM 2459 N N . ALA A 1 303 ? -14.165 -21.154 5.152 1.00 82.75 303 ALA A N 1
ATOM 2460 C CA . ALA A 1 303 ? -14.936 -21.633 3.996 1.00 82.75 303 ALA A CA 1
ATOM 2461 C C . ALA A 1 303 ? -16.172 -22.490 4.357 1.00 82.75 303 ALA A C 1
ATOM 2463 O O . ALA A 1 303 ? -17.234 -22.328 3.759 1.00 82.75 303 ALA A O 1
ATOM 2464 N N . ASN A 1 304 ? -16.052 -23.364 5.365 1.00 88.38 304 ASN A N 1
ATOM 2465 C CA . ASN A 1 304 ? -17.121 -24.275 5.795 1.00 88.38 304 ASN A CA 1
ATOM 2466 C C . ASN A 1 304 ? -17.658 -23.984 7.206 1.00 88.38 304 ASN A C 1
ATOM 2468 O O . ASN A 1 304 ? -18.504 -24.730 7.705 1.00 88.38 304 ASN A O 1
ATOM 2472 N N . PHE A 1 305 ? -17.170 -22.937 7.870 1.00 88.31 305 PHE A N 1
ATOM 2473 C CA . PHE A 1 305 ? -17.535 -22.629 9.248 1.00 88.31 305 PHE A CA 1
ATOM 2474 C C . PHE A 1 305 ? -17.509 -21.127 9.498 1.00 88.31 305 PHE A C 1
ATOM 2476 O O . PHE A 1 305 ? -16.487 -20.483 9.290 1.00 88.31 305 PHE A O 1
ATOM 2483 N N . LYS A 1 306 ? -18.619 -20.587 9.996 1.00 90.31 306 LYS A N 1
ATOM 2484 C CA . LYS A 1 306 ? -18.713 -19.201 10.445 1.00 90.31 306 LYS A CA 1
ATOM 2485 C C . LYS A 1 306 ? -19.168 -19.173 11.891 1.00 90.31 306 LYS A C 1
ATOM 2487 O O . LYS A 1 306 ? -20.097 -19.895 12.236 1.00 90.31 306 LYS A O 1
ATOM 2492 N N . ALA A 1 307 ? -18.564 -18.334 12.712 1.00 92.38 307 ALA A N 1
ATOM 2493 C CA . ALA A 1 307 ? -19.044 -18.062 14.055 1.00 92.38 307 ALA A CA 1
ATOM 2494 C C . ALA A 1 307 ? -18.906 -16.578 14.376 1.00 92.38 307 ALA A C 1
ATOM 2496 O O . ALA A 1 307 ? -17.948 -15.933 13.962 1.00 92.38 307 ALA A O 1
ATOM 2497 N N . ASP A 1 308 ? -19.865 -16.036 15.108 1.00 90.94 308 ASP A N 1
ATOM 2498 C CA . ASP A 1 308 ? -19.816 -14.677 15.625 1.00 90.94 308 ASP A CA 1
ATOM 2499 C C . ASP A 1 308 ? -20.379 -14.675 17.039 1.00 90.94 308 ASP A C 1
ATOM 2501 O O . ASP A 1 308 ? -21.550 -14.983 17.233 1.00 90.94 308 ASP A O 1
ATOM 2505 N N . VAL A 1 309 ? -19.540 -14.356 18.015 1.00 93.56 309 VAL A N 1
ATOM 2506 C CA . VAL A 1 309 ? -19.893 -14.306 19.432 1.00 93.56 309 VAL A CA 1
ATOM 2507 C C . VAL A 1 309 ? -19.440 -12.988 20.033 1.00 93.56 309 VAL A C 1
ATOM 2509 O O . VAL A 1 309 ? -18.343 -12.506 19.749 1.00 93.56 309 VAL A O 1
ATOM 2512 N N . PHE A 1 310 ? -20.268 -12.409 20.894 1.00 94.00 310 PHE A N 1
ATOM 2513 C CA . PHE A 1 310 ? -19.892 -11.246 21.684 1.00 94.00 310 PHE A CA 1
ATOM 2514 C C . PHE A 1 310 ? -20.513 -11.284 23.079 1.00 94.00 310 PHE A C 1
ATOM 2516 O O . PHE A 1 310 ? -21.571 -11.876 23.287 1.00 94.00 310 PHE A O 1
ATOM 2523 N N . ILE A 1 311 ? -19.846 -10.613 24.013 1.00 94.44 311 ILE A N 1
ATOM 2524 C CA . ILE A 1 311 ? -20.324 -10.333 25.368 1.00 94.44 311 ILE A CA 1
ATOM 2525 C C . ILE A 1 311 ? -20.074 -8.858 25.677 1.00 94.44 311 ILE A C 1
ATOM 2527 O O . ILE A 1 311 ? -19.031 -8.310 25.310 1.00 94.44 311 ILE A O 1
ATOM 2531 N N . ASN A 1 312 ? -21.027 -8.196 26.327 1.00 92.31 312 ASN A N 1
ATOM 2532 C CA . ASN A 1 312 ? -20.928 -6.766 26.621 1.00 92.31 312 ASN A CA 1
ATOM 2533 C C . ASN A 1 312 ? -19.888 -6.422 27.689 1.00 92.31 312 ASN A C 1
ATOM 2535 O O . ASN A 1 312 ? -19.247 -5.375 27.599 1.00 92.31 312 ASN A O 1
ATOM 2539 N N . ASP A 1 313 ? -19.744 -7.293 28.682 1.00 91.62 313 ASP A N 1
ATOM 2540 C CA . ASP A 1 313 ? -18.802 -7.166 29.784 1.00 91.62 313 ASP A CA 1
ATOM 2541 C C . ASP A 1 313 ? -18.270 -8.554 30.155 1.00 91.62 313 ASP A C 1
ATOM 2543 O O . ASP A 1 313 ? -19.030 -9.490 30.390 1.00 91.62 313 ASP A O 1
ATOM 2547 N N . VAL A 1 314 ? -16.949 -8.687 30.188 1.00 89.56 314 VAL A N 1
ATOM 2548 C CA . VAL A 1 314 ? -16.232 -9.896 30.596 1.00 89.56 314 VAL A CA 1
ATOM 2549 C C . VAL A 1 314 ? -16.399 -10.136 32.097 1.00 89.56 314 VAL A C 1
ATOM 2551 O O . VAL A 1 314 ? -16.405 -11.287 32.529 1.00 89.56 314 VAL A O 1
ATOM 2554 N N . LYS A 1 315 ? -16.535 -9.070 32.898 1.00 87.75 315 LYS A N 1
ATOM 2555 C CA . LYS A 1 315 ? -16.635 -9.182 34.358 1.00 87.75 315 LYS A CA 1
ATOM 2556 C C . LYS A 1 315 ? -18.040 -9.587 34.797 1.00 87.75 315 LYS A C 1
ATOM 2558 O O . LYS A 1 315 ? -18.182 -10.495 35.611 1.00 87.75 315 LYS A O 1
ATOM 2563 N N . TYR A 1 316 ? -19.058 -8.922 34.252 1.00 89.19 316 TYR A N 1
ATOM 2564 C CA . TYR A 1 316 ? -20.464 -9.163 34.573 1.00 89.19 316 TYR A CA 1
ATOM 2565 C C . TYR A 1 316 ? -21.314 -9.203 33.292 1.00 89.19 316 TYR A C 1
ATOM 2567 O O . TYR A 1 316 ? -21.964 -8.212 32.951 1.00 89.19 316 TYR A O 1
ATOM 2575 N N . PRO A 1 317 ? -21.314 -10.333 32.559 1.00 88.75 317 PRO A N 1
ATOM 2576 C CA . PRO A 1 317 ? -22.014 -10.439 31.284 1.00 88.75 317 PRO A CA 1
ATOM 2577 C C . PRO A 1 317 ? -23.526 -10.304 31.491 1.00 88.75 317 PRO A C 1
ATOM 2579 O O . PRO A 1 317 ? -24.164 -11.165 32.092 1.00 88.75 317 PRO A O 1
ATOM 2582 N N . ALA A 1 318 ? -24.094 -9.216 30.975 1.00 86.38 318 ALA A N 1
ATOM 2583 C CA . ALA A 1 318 ? -25.533 -8.939 31.012 1.00 86.38 318 ALA A CA 1
ATOM 2584 C C . ALA A 1 318 ? -26.186 -9.075 29.629 1.00 86.38 318 ALA A C 1
ATOM 2586 O O . ALA A 1 318 ? -27.388 -9.297 29.527 1.00 86.38 318 ALA A O 1
ATOM 2587 N N . LEU A 1 319 ? -25.390 -8.942 28.567 1.00 87.81 319 LEU A N 1
ATOM 2588 C CA . LEU A 1 319 ? -25.804 -9.081 27.179 1.00 87.81 319 LEU A CA 1
ATOM 2589 C C . LEU A 1 319 ? -24.752 -9.916 26.451 1.00 87.81 319 LEU A C 1
ATOM 2591 O O . LEU A 1 319 ? -23.565 -9.579 26.451 1.00 87.81 319 LEU A O 1
ATOM 2595 N N . PHE A 1 320 ? -25.196 -10.980 25.798 1.00 90.62 320 PHE A N 1
ATOM 2596 C CA . PHE A 1 320 ? -24.360 -11.786 24.926 1.00 90.62 320 PHE A CA 1
ATOM 2597 C C . PHE A 1 320 ? -25.110 -12.101 23.637 1.00 90.62 320 PHE A C 1
ATOM 2599 O O . PHE A 1 320 ? -26.315 -11.919 23.530 1.00 90.62 320 PHE A O 1
ATOM 2606 N N . GLY A 1 321 ? -24.383 -12.544 22.625 1.00 88.38 321 GLY A N 1
ATOM 2607 C CA . GLY A 1 321 ? -24.979 -13.051 21.400 1.00 88.38 321 GLY A CA 1
ATOM 2608 C C . GLY A 1 321 ? -23.994 -13.969 20.714 1.00 88.38 321 GLY A C 1
ATOM 2609 O O . GLY A 1 321 ? -22.790 -13.730 20.762 1.00 88.38 321 GLY A O 1
ATOM 2610 N N . GLY A 1 322 ? -24.495 -15.040 20.114 1.00 89.50 322 GLY A N 1
ATOM 2611 C CA . GLY A 1 322 ? -23.676 -16.078 19.511 1.00 89.50 322 GLY A CA 1
ATOM 2612 C C . GLY A 1 322 ? -24.355 -16.737 18.327 1.00 89.50 322 GLY A C 1
ATOM 2613 O O . GLY A 1 322 ? -25.446 -17.281 18.439 1.00 89.50 322 GLY A O 1
ATOM 2614 N N . TYR A 1 323 ? -23.708 -16.706 17.177 1.00 88.62 323 TYR A N 1
ATOM 2615 C CA . TYR A 1 323 ? -24.150 -17.367 15.965 1.00 88.62 323 TYR A CA 1
ATOM 2616 C C . TYR A 1 323 ? -23.057 -18.326 15.524 1.00 88.62 323 TYR A C 1
ATOM 2618 O O . TYR A 1 323 ? -21.881 -17.972 15.525 1.00 88.62 323 TYR A O 1
ATOM 2626 N N . ALA A 1 324 ? -23.444 -19.526 15.114 1.00 90.69 324 ALA A N 1
ATOM 2627 C CA . ALA A 1 324 ? -22.560 -20.456 14.442 1.00 90.69 324 ALA A CA 1
ATOM 2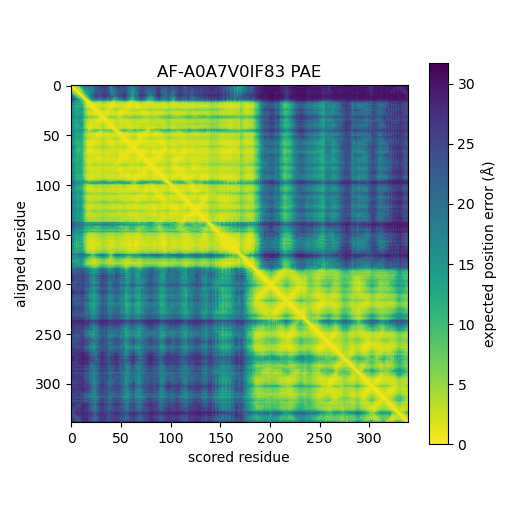628 C C . ALA A 1 324 ? -23.257 -21.048 13.221 1.00 90.69 324 ALA A C 1
ATOM 2630 O O . ALA A 1 324 ? -24.438 -21.387 13.245 1.00 90.69 324 ALA A O 1
ATOM 2631 N N . HIS A 1 325 ? -22.503 -21.208 12.148 1.00 89.75 325 HIS A N 1
ATOM 2632 C CA . HIS A 1 325 ? -22.935 -21.860 10.932 1.00 89.75 325 HIS A CA 1
ATOM 2633 C C . HIS A 1 325 ? -21.864 -22.821 10.460 1.00 89.75 325 HIS A C 1
ATOM 2635 O O . HIS A 1 325 ? -20.690 -22.465 10.359 1.00 89.75 325 HIS A O 1
ATOM 2641 N N . ARG A 1 326 ? -22.281 -24.035 10.118 1.00 91.38 326 ARG A N 1
ATOM 2642 C CA . ARG A 1 326 ? -21.397 -25.048 9.553 1.00 91.38 326 ARG A CA 1
ATOM 2643 C C . ARG A 1 326 ? -22.006 -25.618 8.286 1.00 91.38 326 ARG A C 1
ATOM 2645 O O . ARG A 1 326 ? -23.129 -26.119 8.304 1.00 91.38 326 ARG A O 1
ATOM 2652 N N . LYS A 1 327 ? -21.233 -25.578 7.204 1.00 87.75 327 LYS A N 1
ATOM 2653 C CA . LYS A 1 327 ? -21.576 -26.192 5.923 1.00 87.75 327 LYS A CA 1
ATOM 2654 C C . LYS A 1 327 ? -20.940 -27.581 5.861 1.00 87.75 327 LYS A C 1
ATOM 2656 O O . LYS A 1 327 ? -19.725 -27.708 5.986 1.00 87.75 327 LYS A O 1
ATOM 2661 N N . PHE A 1 328 ? -21.758 -28.616 5.694 1.00 85.81 328 PHE A N 1
ATOM 2662 C CA . PHE A 1 328 ? -21.295 -30.001 5.525 1.00 85.81 328 PHE A CA 1
ATOM 2663 C C . PHE A 1 328 ? -21.219 -30.389 4.047 1.00 85.81 328 PHE A C 1
ATOM 2665 O O . PHE A 1 328 ? -20.347 -31.155 3.653 1.00 85.81 328 PHE A O 1
ATOM 2672 N N . SER A 1 329 ? -22.124 -29.851 3.227 1.00 83.44 329 SER A N 1
ATOM 2673 C CA . SER A 1 329 ? -22.136 -30.010 1.771 1.00 83.44 329 SER A CA 1
ATOM 2674 C C . SER A 1 329 ? -22.834 -28.818 1.114 1.00 83.44 329 SER A C 1
ATOM 2676 O O . SER A 1 329 ? -23.383 -27.958 1.803 1.00 83.44 329 SER A O 1
ATOM 2678 N N . ASP A 1 330 ? -22.876 -28.771 -0.219 1.00 80.88 330 ASP A N 1
ATOM 2679 C CA . ASP A 1 330 ? -23.641 -27.753 -0.959 1.00 80.88 330 ASP A CA 1
ATOM 2680 C C . ASP A 1 330 ? -25.148 -27.785 -0.687 1.00 80.88 330 ASP A C 1
ATOM 2682 O O . ASP A 1 330 ? -25.842 -26.818 -0.986 1.00 80.88 330 ASP A O 1
ATOM 2686 N N . ARG A 1 331 ? -25.652 -28.873 -0.093 1.00 80.69 331 ARG A N 1
ATOM 2687 C CA . ARG A 1 331 ? -27.074 -29.061 0.217 1.00 80.69 331 ARG A CA 1
ATOM 2688 C C . ARG A 1 331 ? -27.388 -29.072 1.712 1.00 80.69 331 ARG A C 1
ATOM 2690 O O . ARG A 1 331 ? -28.560 -29.015 2.065 1.00 80.69 331 ARG A O 1
ATOM 2697 N N . LEU A 1 332 ? -26.379 -29.169 2.582 1.00 81.00 332 LEU A N 1
ATOM 2698 C CA . LEU A 1 332 ? -26.575 -29.275 4.028 1.00 81.00 332 LEU A CA 1
ATOM 2699 C C . LEU A 1 332 ? -25.732 -28.250 4.786 1.00 81.00 332 LEU A C 1
ATOM 2701 O O . LEU A 1 332 ? -24.499 -28.326 4.823 1.00 81.00 332 LEU A O 1
ATOM 2705 N N . SER A 1 333 ? -26.433 -27.346 5.459 1.00 83.50 333 SER A N 1
ATOM 2706 C CA . SER A 1 333 ? -25.889 -26.321 6.347 1.00 83.50 333 SER A CA 1
ATOM 2707 C C . SER A 1 333 ? -26.687 -26.281 7.645 1.00 83.50 333 SER A C 1
ATOM 2709 O O . SER A 1 333 ? -27.916 -26.322 7.611 1.00 83.50 333 SER A O 1
ATOM 2711 N N . ILE A 1 334 ? -25.995 -26.166 8.774 1.00 85.62 334 ILE A N 1
ATOM 2712 C CA . ILE A 1 334 ? -26.604 -26.002 10.097 1.00 85.62 334 ILE A CA 1
ATOM 2713 C C . ILE A 1 334 ? -26.352 -24.574 10.568 1.00 85.62 334 ILE A C 1
ATOM 2715 O O . ILE A 1 334 ? -25.224 -24.093 10.463 1.00 85.62 334 ILE A O 1
ATOM 2719 N N . TYR A 1 335 ? -27.391 -23.933 11.102 1.00 85.81 335 TYR A N 1
ATOM 2720 C CA . TYR A 1 335 ? -27.346 -22.610 11.722 1.00 85.81 335 TYR A CA 1
ATOM 2721 C C . TYR A 1 335 ? -27.757 -22.743 13.191 1.00 85.81 335 TYR A C 1
ATOM 2723 O O . TYR A 1 335 ? -28.772 -23.365 13.494 1.00 85.81 335 TYR A O 1
ATOM 2731 N N . ILE A 1 336 ? -26.971 -22.166 14.093 1.00 83.50 336 ILE A N 1
ATOM 2732 C CA . ILE A 1 336 ? -27.230 -22.115 15.532 1.00 83.50 336 ILE A CA 1
ATOM 2733 C C . ILE A 1 336 ? -27.196 -20.647 15.939 1.00 83.50 336 ILE A C 1
ATOM 2735 O O . ILE A 1 336 ? -26.244 -19.940 15.609 1.00 83.50 336 ILE A O 1
ATOM 2739 N N . TYR A 1 337 ? -28.226 -20.204 16.653 1.00 81.25 337 TYR A N 1
ATOM 2740 C CA . TYR A 1 337 ? -28.330 -18.855 17.198 1.00 81.25 337 TYR A CA 1
ATOM 2741 C C . TYR A 1 337 ? -28.545 -18.936 18.709 1.00 81.25 337 TYR A C 1
ATOM 2743 O O . TYR A 1 337 ? -29.351 -19.733 19.184 1.00 81.25 337 TYR A O 1
ATOM 2751 N N . ALA A 1 338 ? -27.831 -18.093 19.438 1.00 75.75 338 ALA A N 1
ATOM 2752 C CA . ALA A 1 338 ? -27.967 -17.8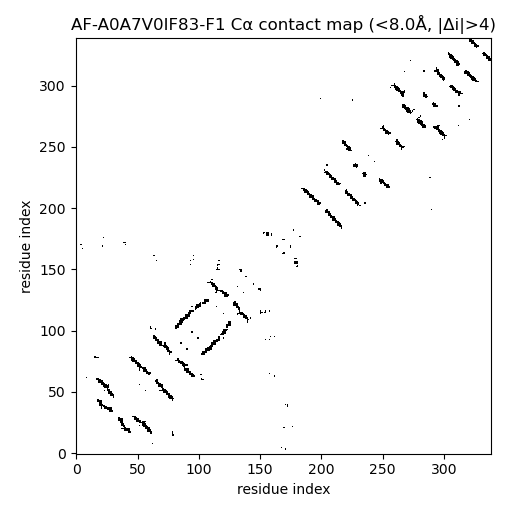10 20.853 1.00 75.75 338 ALA A CA 1
ATOM 2753 C C . ALA A 1 338 ? -27.982 -16.283 21.017 1.00 75.75 338 ALA A C 1
ATOM 2755 O O . ALA A 1 338 ? -27.252 -15.571 20.315 1.00 75.75 338 ALA A O 1
ATOM 2756 N N . ALA A 1 339 ? -28.845 -15.786 21.893 1.00 64.88 339 ALA A N 1
ATOM 2757 C CA . ALA A 1 339 ? -29.000 -14.377 22.229 1.00 64.88 339 ALA A CA 1
ATOM 2758 C C . ALA A 1 339 ? -29.421 -14.264 23.693 1.00 64.88 339 ALA A C 1
ATOM 2760 O O . ALA A 1 339 ? -30.110 -15.206 24.156 1.00 64.88 339 ALA A O 1
#

Sequence (339 aa):
MKVVVFLSVCAAGAENFAPVVLYSPDARITSGEFTRPLAPADTISDSAQISTGRDKLYLLACPGQILEFSTGTEFAIYPQGRKITLLRGTMTIHTREEGDTLCYSLEIDSAVVRFASPGQVFVRIGDSITRFTQGEVAEHIGYAPPPEKWYKSSQKDGRYLFSLLEDGKISNREFVFEFPSARPKFFRQYARGHSGYATYRGEKYYWGGLVYQMYLWKIKFVYDLWFAYSFQSGFYRDWAGWEDWVDHIKYIEVFRRGDPVFLRVGLIENKRYGRGLLVDNYNNAVFLPFEKLNGAELNIDLANFKADVFINDVKYPALFGGYAHRKFSDRLSIYIYAA

Nearest PDB structures (foldseek):
  5kev-assembly1_B  TM=3.074E-01  e=1.826E+00  Vibrio parahaemolyticus RIMD 2210633
  5kew-assembly2_D  TM=2.875E-01  e=1.925E+00  Vibrio parahaemolyticus RIMD 2210633
  7nyd-assembly1_D  TM=1.177E-01  e=1.559E+00  Homo sapiens
  4p24-assembly1_D  TM=1.413E-01  e=5.821E+00  Staphylococcus aureus subsp. aureus Mu50

Radius of gyration: 29.04 Å; Cα contacts (8 Å, |Δi|>4): 748; chains: 1; bounding box: 64×55×78 Å

pLDDT: mean 86.28, std 13.36, range [24.5, 97.88]

Foldseek 3Di:
DQPLPPPPPPDDDPPQDFKFWLDAPAKWKDDPPDIDGDFGRDTDDAWIKMFHAQAWTWIPLDVFKIKIFGHGWIWIQHRVQLEIETQEGEIEIGGPDAAEENSHAYEYDQYKYYYQYAHWYWHHYPPDIDIDHHGDMDHDPPDDRDPPCPSVQVHQQSVVSVVCVVVSVSRDSPDDDDRPSPDDPQKDKDKDKDWDWDQDPNFIKTKIWMWIWIHHRQKIWIFIGMWIAGPVPGTPDDPPDPVSRVLRRQKMWGHDVVPQKIKMWHWDFQDADPNNPVPGGDTQAPDPPNDGATKMWIWHHDPFKTKTKIFSHPVDGPDIWIWIKGHPDPVDIDIDIDD

Secondary structure (DSSP, 8-state):
----------S--------EEEE-TT-EEEETTEEEEPPTT-B--S-EEEE--SS-EEEEEETTEEEEE-TT-EEEEETTTTEEEEEEEEEEEEESSTTPBPSSEEEEEEEEEEE-SSSEEEEEETTEEEEEETT-EEEPTTPPPPPTTTHHHHHHHHHHHHHHHHTT-TT-TTPPP--TTTSPPSEEEEEEEEEEEEEETTEEEEEEEEEEEEEETTEEEEEEEEEEEETTTEESS----HHHHHHTEEEEEES-TTSSEEEEEE---SEEEGGGTSEEEE--EEETTTEE--EEEEEEEETTEEEEEEES-SSS---EEEEEEEEEETTEEEEEEE-

Solvent-accessible surface area (backbone atoms only — not comparable to full-atom values): 18532 Å² total; per-residue (Å²): 135,83,78,76,80,74,82,72,82,67,93,76,77,98,69,80,72,51,33,30,29,66,39,27,92,49,23,35,37,34,49,90,92,48,72,45,78,40,52,48,71,40,67,45,78,56,70,33,41,36,38,26,35,90,39,53,32,34,29,39,53,49,97,58,31,38,40,36,32,38,53,61,16,31,33,34,39,28,51,89,74,33,34,35,40,32,52,30,41,37,41,34,43,31,52,74,60,65,70,43,64,54,83,43,36,33,39,72,60,57,23,33,43,32,29,32,26,77,58,36,38,38,36,36,48,70,97,42,78,44,79,39,44,58,62,38,69,53,75,34,94,90,66,81,81,75,62,101,61,55,32,64,41,54,30,46,33,46,54,50,53,51,52,34,57,76,69,60,61,82,68,52,86,81,67,82,83,80,48,62,63,76,49,77,67,54,66,48,77,50,75,44,76,52,70,53,73,50,75,57,98,90,42,62,30,44,33,38,34,39,41,38,37,39,32,54,63,56,34,36,44,31,35,42,52,70,51,39,39,24,95,84,78,40,62,78,68,83,88,79,52,74,66,57,61,58,69,26,47,41,28,42,31,38,42,49,94,86,44,53,50,23,38,38,43,22,57,47,70,65,41,65,36,75,94,42,76,77,35,56,68,39,55,35,60,76,42,82,92,84,35,69,35,48,13,39,38,43,37,35,52,48,99,49,38,37,36,43,36,38,32,40,20,73,89,67,66,84,48,55,37,35,37,40,35,41,50,82,50,101,89,42,70,49,79,47,80,49,108